Protein AF-A0A2G9MPI7-F1 (afdb_monomer_lite)

Structure (mmCIF, N/CA/C/O backbone):
data_AF-A0A2G9MPI7-F1
#
_entry.id   AF-A0A2G9MPI7-F1
#
loop_
_atom_site.group_PDB
_atom_site.id
_atom_site.type_symbol
_atom_site.label_atom_id
_atom_site.label_alt_id
_atom_site.label_comp_id
_atom_site.label_asym_id
_atom_site.label_entity_id
_atom_site.label_seq_id
_atom_site.pdbx_PDB_ins_code
_atom_site.Cartn_x
_atom_site.Cartn_y
_atom_site.Cartn_z
_atom_site.occupancy
_atom_site.B_iso_or_equiv
_atom_site.auth_seq_id
_atom_site.auth_comp_id
_atom_site.auth_asym_id
_atom_site.auth_atom_id
_atom_site.pdbx_PDB_model_num
ATOM 1 N N . MET A 1 1 ? 5.564 16.421 -11.644 1.00 59.91 1 MET A N 1
ATOM 2 C CA . MET A 1 1 ? 4.610 16.083 -10.558 1.00 59.91 1 MET A CA 1
ATOM 3 C C . MET A 1 1 ? 5.374 15.680 -9.302 1.00 59.91 1 MET A C 1
ATOM 5 O O . MET A 1 1 ? 6.505 15.216 -9.421 1.00 59.91 1 MET A O 1
ATOM 9 N N . GLN A 1 2 ? 4.790 15.875 -8.114 1.00 83.12 2 GLN A N 1
ATOM 10 C CA . GLN A 1 2 ? 5.372 15.403 -6.848 1.00 83.12 2 GLN A CA 1
ATOM 11 C C . GLN A 1 2 ? 5.312 13.867 -6.769 1.00 83.12 2 GLN A C 1
ATOM 13 O O . GLN A 1 2 ? 4.373 13.263 -7.282 1.00 83.12 2 GLN A O 1
ATOM 18 N N . SER A 1 3 ? 6.306 13.235 -6.138 1.00 90.69 3 SER A N 1
ATOM 19 C CA . SER A 1 3 ? 6.396 11.770 -5.998 1.00 90.69 3 SER A CA 1
ATOM 20 C C . SER A 1 3 ? 5.427 11.174 -4.976 1.00 90.69 3 SER A C 1
ATOM 22 O O . SER A 1 3 ? 5.210 9.963 -4.980 1.00 90.69 3 SER A O 1
ATOM 24 N N . ILE A 1 4 ? 4.836 12.024 -4.136 1.00 96.06 4 ILE A N 1
ATOM 25 C CA . ILE A 1 4 ? 3.906 11.652 -3.074 1.00 96.06 4 ILE A CA 1
ATOM 26 C C . ILE A 1 4 ? 2.686 12.570 -3.110 1.00 96.06 4 ILE A C 1
ATOM 28 O O . ILE A 1 4 ? 2.812 13.755 -3.426 1.00 96.06 4 ILE A O 1
ATOM 32 N N . THR A 1 5 ? 1.522 12.037 -2.757 1.00 97.06 5 THR A N 1
ATOM 33 C CA . THR A 1 5 ? 0.312 12.820 -2.475 1.00 97.06 5 THR A CA 1
ATOM 34 C C . THR A 1 5 ? -0.137 12.525 -1.051 1.00 97.06 5 THR A C 1
ATOM 36 O O . THR A 1 5 ? 0.011 11.401 -0.575 1.00 97.06 5 THR A O 1
ATOM 39 N N . ILE A 1 6 ? -0.644 13.544 -0.355 1.00 98.12 6 ILE A N 1
ATOM 40 C CA . ILE A 1 6 ? -1.106 13.426 1.028 1.00 98.12 6 ILE A CA 1
ATOM 41 C C . ILE A 1 6 ? -2.473 14.086 1.140 1.00 98.12 6 ILE A C 1
ATOM 43 O O . ILE A 1 6 ? -2.638 15.235 0.732 1.00 98.12 6 ILE A O 1
ATOM 47 N N . LEU A 1 7 ? -3.438 13.363 1.698 1.00 98.38 7 LEU A N 1
ATOM 48 C CA . LEU A 1 7 ? -4.740 13.902 2.079 1.00 98.38 7 LEU A CA 1
ATOM 49 C C . LEU A 1 7 ? -4.778 14.103 3.590 1.00 98.38 7 LEU A C 1
ATOM 51 O O . LEU A 1 7 ? -4.202 13.305 4.328 1.00 98.38 7 LEU A O 1
ATOM 55 N N . ASN A 1 8 ? -5.463 15.159 4.035 1.00 97.81 8 ASN A N 1
ATOM 56 C CA . ASN A 1 8 ? -5.700 15.464 5.449 1.00 97.81 8 ASN A CA 1
ATOM 57 C C . ASN A 1 8 ? -4.426 15.390 6.311 1.00 97.81 8 ASN A C 1
ATOM 59 O O . ASN A 1 8 ? -4.439 14.823 7.402 1.00 97.81 8 ASN A O 1
ATOM 63 N N . GLU A 1 9 ? -3.311 15.944 5.820 1.00 96.69 9 GLU A N 1
ATOM 64 C CA . GLU A 1 9 ? -1.991 15.805 6.456 1.00 96.69 9 GLU A CA 1
ATOM 65 C C . GLU A 1 9 ? -2.001 16.189 7.945 1.00 96.69 9 GLU A C 1
ATOM 67 O O . GLU A 1 9 ? -1.392 15.511 8.772 1.00 96.69 9 GLU A O 1
ATOM 72 N N . ASN A 1 10 ? -2.748 17.244 8.279 1.00 94.81 10 ASN A N 1
ATOM 73 C CA . ASN A 1 10 ? -2.854 17.798 9.627 1.00 94.81 10 ASN A CA 1
ATOM 74 C C . ASN A 1 10 ? -4.018 17.216 10.445 1.00 94.81 10 ASN A C 1
ATOM 76 O O . ASN A 1 10 ? -4.376 17.786 11.470 1.00 94.81 10 ASN A O 1
ATOM 80 N N . SER A 1 11 ? -4.634 16.118 9.999 1.00 97.00 11 SER A N 1
ATOM 81 C CA . SER A 1 11 ? -5.719 15.466 10.734 1.00 97.00 11 SER A CA 1
ATOM 82 C C . SER A 1 11 ? -5.269 14.983 12.119 1.00 97.00 11 SER A C 1
ATOM 84 O O . SER A 1 11 ? -4.260 14.278 12.249 1.00 97.00 11 SER A O 1
ATOM 86 N N . ASP A 1 12 ? -6.093 15.290 13.124 1.00 95.75 12 ASP A N 1
ATOM 87 C CA . ASP A 1 12 ? -5.983 14.799 14.504 1.00 95.75 12 ASP A CA 1
ATOM 88 C C . ASP A 1 12 ? -6.566 13.385 14.701 1.00 95.75 12 ASP A C 1
ATOM 90 O O . ASP A 1 12 ? -6.646 12.897 15.822 1.00 95.75 12 ASP A O 1
ATOM 94 N N . SER A 1 13 ? -6.988 12.693 13.638 1.00 97.31 13 SER A N 1
ATOM 95 C CA . SER A 1 13 ? -7.358 11.276 13.730 1.00 97.31 13 SER A CA 1
ATOM 96 C C . SER A 1 13 ? -6.140 10.434 14.129 1.00 97.31 13 SER A C 1
ATOM 98 O O . SER A 1 13 ? -5.048 10.629 13.591 1.00 97.31 13 SER A O 1
ATOM 100 N N . ASN A 1 14 ? -6.307 9.445 15.007 1.00 97.12 14 ASN A N 1
ATOM 101 C CA . ASN A 1 14 ? -5.250 8.474 15.323 1.00 97.12 14 ASN A CA 1
ATOM 102 C C . ASN A 1 14 ? -5.051 7.418 14.213 1.00 97.12 14 ASN A C 1
ATOM 104 O O . ASN A 1 14 ? -4.193 6.544 14.345 1.00 97.12 14 ASN A O 1
ATOM 108 N N . ILE A 1 15 ? -5.815 7.509 13.120 1.00 98.19 15 ILE A N 1
ATOM 109 C CA . ILE A 1 15 ? -5.726 6.636 11.949 1.00 98.19 15 ILE A CA 1
ATOM 110 C C . ILE A 1 15 ? -4.793 7.247 10.890 1.00 98.19 15 ILE A C 1
ATOM 112 O O . ILE A 1 15 ? -4.772 8.463 10.655 1.00 98.19 15 ILE A O 1
ATOM 116 N N . LEU A 1 16 ? -4.023 6.383 10.231 1.00 98.31 16 LEU A N 1
ATOM 117 C CA . LEU A 1 16 ? -3.213 6.686 9.056 1.00 98.31 16 LEU A CA 1
ATOM 118 C C . LEU A 1 16 ? -3.483 5.644 7.967 1.00 98.31 16 LEU A C 1
ATOM 120 O O . LEU A 1 16 ? -3.326 4.449 8.202 1.00 98.31 16 LEU A O 1
ATOM 124 N N . PHE A 1 17 ? -3.815 6.102 6.765 1.00 98.50 17 PHE A N 1
ATOM 125 C CA . PHE A 1 17 ? -3.878 5.246 5.585 1.00 98.50 17 PHE A CA 1
ATOM 126 C C . PHE A 1 17 ? -2.629 5.407 4.716 1.00 98.50 17 PHE A C 1
ATOM 128 O O . PHE A 1 17 ? -2.106 6.510 4.544 1.00 98.50 17 PHE A O 1
ATOM 135 N N . ILE A 1 18 ? -2.142 4.310 4.147 1.00 97.75 18 ILE A N 1
ATOM 136 C CA . ILE A 1 18 ? -0.959 4.290 3.280 1.00 97.75 18 ILE A CA 1
ATOM 137 C C . ILE A 1 18 ? -1.279 3.450 2.048 1.00 97.75 18 ILE A C 1
ATOM 139 O O . ILE A 1 18 ? -1.878 2.393 2.180 1.00 97.75 18 ILE A O 1
ATOM 143 N N . ALA A 1 19 ? -0.894 3.909 0.861 1.00 97.19 19 ALA A N 1
ATOM 144 C CA . ALA A 1 19 ? -0.944 3.104 -0.354 1.00 97.19 19 ALA A CA 1
ATOM 145 C C . ALA A 1 19 ? 0.269 3.415 -1.243 1.00 97.19 19 ALA A C 1
ATOM 147 O O . ALA A 1 19 ? 0.340 4.449 -1.915 1.00 97.19 19 ALA A O 1
ATOM 148 N N . GLU A 1 20 ? 1.259 2.526 -1.228 1.00 96.81 20 GLU A N 1
ATOM 149 C CA . GLU A 1 20 ? 2.516 2.653 -1.969 1.00 96.81 20 GLU A CA 1
ATOM 150 C C . GLU A 1 20 ? 2.323 2.604 -3.486 1.00 96.81 20 GLU A C 1
ATOM 152 O O . GLU A 1 20 ? 3.078 3.229 -4.231 1.00 96.81 20 GLU A O 1
ATOM 157 N N . HIS A 1 21 ? 1.334 1.843 -3.951 1.00 96.69 21 HIS A N 1
ATOM 158 C CA . HIS A 1 21 ? 1.243 1.395 -5.343 1.00 96.69 21 HIS A CA 1
ATOM 159 C C . HIS A 1 21 ? 0.079 2.030 -6.105 1.00 96.69 21 HIS A C 1
ATOM 161 O O . HIS A 1 21 ? -0.444 1.443 -7.042 1.00 96.69 21 HIS A O 1
ATOM 167 N N . THR A 1 22 ? -0.338 3.245 -5.741 1.00 96.31 22 THR A N 1
ATOM 168 C CA . THR A 1 22 ? -1.484 3.906 -6.402 1.00 96.31 22 THR A CA 1
ATOM 169 C C . THR A 1 22 ? -1.168 4.517 -7.765 1.00 96.31 22 THR A C 1
ATOM 171 O O . THR A 1 22 ? -2.078 4.780 -8.552 1.00 96.31 22 THR A O 1
ATOM 174 N N . GLY A 1 23 ? 0.106 4.805 -8.031 1.00 94.56 23 GLY A N 1
ATOM 175 C CA . GLY A 1 23 ? 0.553 5.451 -9.256 1.00 94.56 23 GLY A CA 1
ATOM 176 C C . GLY A 1 23 ? 0.816 4.448 -10.368 1.00 94.56 23 GLY A C 1
ATOM 177 O O . GLY A 1 23 ? 1.527 3.476 -10.153 1.00 94.56 23 GLY A O 1
ATOM 178 N N . LYS A 1 24 ? 0.303 4.719 -11.569 1.00 93.94 24 LYS A N 1
ATOM 179 C CA . LYS A 1 24 ? 0.616 3.951 -12.787 1.00 93.94 24 LYS A CA 1
ATOM 180 C C . LYS A 1 24 ? 1.634 4.641 -13.698 1.00 93.94 24 LYS A C 1
ATOM 182 O O . LYS A 1 24 ? 2.186 4.016 -14.597 1.00 93.94 24 LYS A O 1
ATOM 187 N N . ASP A 1 25 ? 1.859 5.931 -13.466 1.00 93.56 25 ASP A N 1
ATOM 188 C CA . ASP A 1 25 ? 2.693 6.775 -14.313 1.00 93.56 25 ASP A CA 1
ATOM 189 C C . ASP A 1 25 ? 4.173 6.677 -13.925 1.00 93.56 25 ASP A C 1
ATOM 191 O O . ASP A 1 25 ? 4.542 6.198 -12.846 1.00 93.56 25 ASP A O 1
ATOM 195 N N . PHE A 1 26 ? 5.029 7.198 -14.800 1.00 95.31 26 PHE A N 1
ATOM 196 C CA . PHE A 1 26 ? 6.463 7.332 -14.572 1.00 95.31 26 PHE A CA 1
ATOM 197 C C . PHE A 1 26 ? 6.867 8.815 -14.570 1.00 95.31 26 PHE A C 1
ATOM 199 O O . PHE A 1 26 ? 6.245 9.626 -15.260 1.00 95.31 26 PHE A O 1
ATOM 206 N N . PRO A 1 27 ? 7.908 9.202 -13.814 1.00 95.25 27 PRO A N 1
ATOM 207 C CA . PRO A 1 27 ? 8.414 10.564 -13.828 1.00 95.25 27 PRO A CA 1
ATOM 208 C C . PRO A 1 27 ? 8.961 10.947 -15.205 1.00 95.25 27 PRO A C 1
ATOM 210 O O . PRO A 1 27 ? 9.445 10.105 -15.966 1.00 95.25 27 PRO A O 1
ATOM 213 N N . GLU A 1 28 ? 8.965 12.249 -15.481 1.00 92.94 28 GLU A N 1
ATOM 214 C CA . GLU A 1 28 ? 9.610 12.805 -16.668 1.00 92.94 28 GLU A CA 1
ATOM 215 C C . GLU A 1 28 ? 11.058 12.299 -16.805 1.00 92.94 28 GLU A C 1
ATOM 217 O O . GLU A 1 28 ? 11.800 12.191 -15.823 1.00 92.94 28 GLU A O 1
ATOM 222 N N . GLY A 1 29 ? 11.442 11.944 -18.032 1.00 92.88 29 GLY A N 1
ATOM 223 C CA . GLY A 1 29 ? 12.753 11.376 -18.353 1.00 92.88 29 GLY A CA 1
ATOM 224 C C . GLY A 1 29 ? 12.856 9.849 -18.256 1.00 92.88 29 GLY A C 1
ATOM 225 O O . GLY A 1 29 ? 13.832 9.301 -18.758 1.00 92.88 29 GLY A O 1
ATOM 226 N N . TYR A 1 30 ? 11.871 9.146 -17.681 1.00 95.25 30 TYR A N 1
ATOM 227 C CA . TYR A 1 30 ? 11.859 7.671 -17.636 1.00 95.25 30 TYR A CA 1
ATOM 228 C C . TYR A 1 30 ? 11.046 7.012 -18.758 1.00 95.25 30 TYR A C 1
ATOM 230 O O . TYR A 1 30 ? 11.193 5.809 -18.994 1.00 95.25 30 TYR A O 1
ATOM 238 N N . GLY A 1 31 ? 10.193 7.776 -19.450 1.00 94.62 31 GLY A N 1
ATOM 239 C CA . GLY A 1 31 ? 9.269 7.236 -20.448 1.00 94.62 31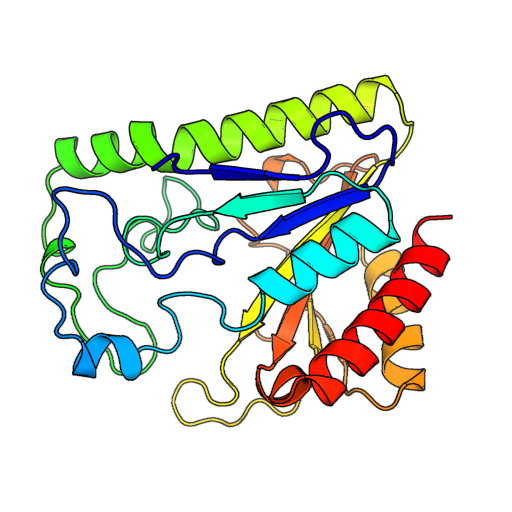 GLY A CA 1
ATOM 240 C C . GLY A 1 31 ? 8.411 6.122 -19.845 1.00 94.62 31 GLY A C 1
ATOM 241 O O . GLY A 1 31 ? 7.879 6.272 -18.754 1.00 94.62 31 GLY A O 1
ATOM 242 N N . THR A 1 32 ? 8.324 4.983 -20.523 1.00 94.62 32 THR A N 1
ATOM 243 C CA . THR A 1 32 ? 7.609 3.779 -20.060 1.00 94.62 32 THR A CA 1
ATOM 244 C C . THR A 1 32 ? 8.554 2.698 -19.525 1.00 94.62 32 THR A C 1
ATOM 246 O O . THR A 1 32 ? 8.242 1.510 -19.568 1.00 94.62 32 THR A O 1
ATOM 249 N N . LEU A 1 33 ? 9.769 3.078 -19.104 1.00 95.88 33 LEU A N 1
ATOM 250 C CA . LEU A 1 33 ? 10.858 2.147 -18.774 1.00 95.88 33 LEU A CA 1
ATOM 251 C C . LEU A 1 33 ? 11.225 1.176 -19.917 1.00 95.88 33 LEU A C 1
ATOM 253 O O . LEU A 1 33 ? 11.829 0.129 -19.681 1.00 95.88 33 LEU A O 1
ATOM 257 N N . GLY A 1 34 ? 10.889 1.535 -21.159 1.00 94.69 34 GLY A N 1
ATOM 258 C CA . GLY A 1 34 ? 11.093 0.703 -22.347 1.00 94.69 34 GLY A CA 1
ATOM 259 C C . GLY A 1 34 ? 10.008 -0.353 -22.577 1.00 94.69 34 GLY A C 1
ATOM 260 O O . GLY A 1 34 ? 10.193 -1.218 -23.426 1.00 94.69 34 GLY A O 1
ATOM 261 N N . LEU A 1 35 ? 8.896 -0.299 -21.841 1.00 94.56 35 LEU A N 1
ATOM 262 C CA . LEU A 1 35 ? 7.731 -1.159 -22.050 1.00 94.56 35 LEU A CA 1
ATOM 263 C C . LEU A 1 35 ? 6.765 -0.501 -23.041 1.00 94.56 35 LEU A C 1
ATOM 265 O O . LEU A 1 35 ? 6.596 0.720 -23.031 1.00 94.56 35 LEU A O 1
ATOM 269 N N . THR A 1 36 ? 6.120 -1.286 -23.899 1.00 93.94 36 THR A N 1
ATOM 270 C CA . THR A 1 36 ? 5.046 -0.755 -24.751 1.00 93.94 36 THR A CA 1
ATOM 271 C C . THR A 1 36 ? 3.752 -0.613 -23.941 1.00 93.94 36 THR A C 1
ATOM 273 O O . THR A 1 36 ? 3.617 -1.268 -22.901 1.00 93.94 36 THR A O 1
ATOM 276 N N . PRO A 1 37 ? 2.794 0.225 -24.375 1.00 90.56 37 PRO A N 1
ATOM 277 C CA . PRO A 1 37 ? 1.486 0.316 -23.726 1.00 90.56 37 PRO A CA 1
ATOM 278 C C . PRO A 1 37 ? 0.783 -1.042 -23.612 1.00 90.56 37 PRO A C 1
ATOM 280 O O . PRO A 1 37 ? 0.281 -1.377 -22.546 1.00 90.56 37 PRO A O 1
ATOM 283 N N . GLU A 1 38 ? 0.847 -1.862 -24.663 1.00 90.50 38 GLU A N 1
ATOM 284 C CA . GLU A 1 38 ? 0.235 -3.195 -24.695 1.00 90.50 38 GLU A CA 1
ATOM 285 C C . GLU A 1 38 ? 0.861 -4.116 -23.646 1.00 90.50 38 GLU A C 1
ATOM 287 O O . GLU A 1 38 ? 0.161 -4.872 -22.984 1.00 90.50 38 GLU A O 1
ATOM 292 N N . ILE A 1 39 ? 2.182 -4.031 -23.452 1.00 90.19 39 ILE A N 1
ATOM 293 C CA . ILE A 1 39 ? 2.858 -4.792 -22.401 1.00 90.19 39 ILE A CA 1
ATOM 294 C C . ILE A 1 39 ? 2.416 -4.297 -21.023 1.00 90.19 39 ILE A C 1
ATOM 296 O O . ILE A 1 39 ? 2.066 -5.120 -20.184 1.00 90.19 39 ILE A O 1
ATOM 300 N N . LEU A 1 40 ? 2.394 -2.983 -20.779 1.00 90.31 40 LEU A N 1
ATOM 301 C CA . LEU A 1 40 ? 1.975 -2.427 -19.485 1.00 90.31 40 LEU A CA 1
ATOM 302 C C . LEU A 1 40 ? 0.563 -2.874 -19.086 1.00 90.31 40 LEU A C 1
ATOM 304 O O . LEU A 1 40 ? 0.341 -3.168 -17.918 1.00 90.31 40 LEU A O 1
ATOM 308 N N . GLU A 1 41 ? -0.358 -2.987 -20.043 1.00 85.19 41 GLU A N 1
ATOM 309 C CA . GLU A 1 41 ? -1.721 -3.479 -19.799 1.00 85.19 41 GLU A CA 1
ATOM 310 C C . GLU A 1 41 ? -1.780 -4.963 -19.400 1.00 85.19 41 GLU A C 1
ATOM 312 O O . GLU A 1 41 ? -2.730 -5.385 -18.743 1.00 85.19 41 GLU A O 1
ATOM 317 N N . THR A 1 42 ? -0.768 -5.762 -19.755 1.00 83.50 42 THR A N 1
ATOM 318 C CA . THR A 1 42 ? -0.687 -7.186 -19.374 1.00 83.50 42 THR A CA 1
ATOM 319 C C . THR A 1 42 ? -0.018 -7.428 -18.024 1.00 83.50 42 THR A C 1
ATOM 321 O O . THR A 1 42 ? -0.166 -8.509 -17.449 1.00 83.50 42 THR A O 1
ATOM 324 N N . ILE A 1 43 ? 0.724 -6.444 -17.513 1.00 85.44 43 ILE A N 1
ATOM 325 C CA . ILE A 1 43 ? 1.450 -6.556 -16.251 1.00 85.44 43 ILE A CA 1
ATOM 326 C C . ILE A 1 43 ? 0.466 -6.295 -15.110 1.00 85.44 43 ILE A C 1
ATOM 328 O O . ILE A 1 43 ? -0.073 -5.205 -14.976 1.00 85.44 43 ILE A O 1
ATOM 332 N N . SER A 1 44 ? 0.224 -7.287 -14.260 1.00 80.25 44 SER A N 1
ATOM 333 C CA . SER A 1 44 ? -0.668 -7.161 -13.099 1.00 80.25 44 SER A CA 1
ATOM 334 C C . SER A 1 44 ? -0.031 -6.398 -11.930 1.00 80.25 44 SER A C 1
ATOM 336 O O . SER A 1 44 ? -0.746 -5.874 -11.080 1.00 80.25 44 SER A O 1
ATOM 338 N N . ASP A 1 45 ? 1.301 -6.323 -11.881 1.00 81.81 45 ASP A N 1
ATOM 339 C CA . ASP A 1 45 ? 2.086 -5.844 -10.739 1.00 81.81 45 ASP A CA 1
ATOM 340 C C . ASP A 1 45 ? 2.756 -4.471 -10.967 1.00 81.81 45 ASP A C 1
ATOM 342 O O . ASP A 1 45 ? 3.723 -4.130 -10.282 1.00 81.81 45 ASP A O 1
ATOM 346 N N . TYR A 1 46 ? 2.262 -3.653 -11.907 1.00 89.19 46 TYR A N 1
ATOM 347 C CA . TYR A 1 46 ? 2.816 -2.310 -12.144 1.00 89.19 46 TYR A CA 1
ATOM 348 C C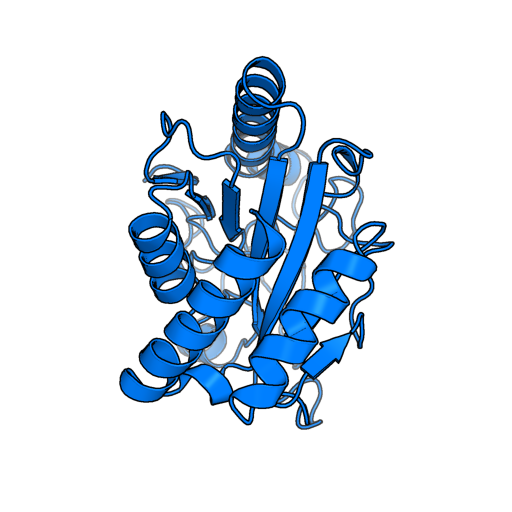 . TYR A 1 46 ? 2.171 -1.207 -11.290 1.00 89.19 46 TYR A C 1
ATOM 350 O O . TYR A 1 46 ? 2.831 -0.197 -11.020 1.00 89.19 46 TYR A O 1
ATOM 358 N N . TYR A 1 47 ? 0.930 -1.402 -10.835 1.00 94.88 47 TYR A N 1
ATOM 359 C CA . TYR A 1 47 ? 0.229 -0.593 -9.830 1.00 94.88 47 TYR A CA 1
ATOM 360 C C . TYR A 1 47 ? -0.982 -1.364 -9.274 1.00 94.88 47 TYR A C 1
ATOM 362 O O . TYR A 1 47 ? -1.455 -2.321 -9.887 1.00 94.88 47 TYR A O 1
ATOM 370 N N . ASP A 1 48 ? -1.514 -0.911 -8.144 1.00 96.00 48 ASP A N 1
ATOM 371 C CA . ASP A 1 48 ? -2.660 -1.519 -7.474 1.00 96.00 48 ASP A CA 1
ATOM 372 C C . ASP A 1 48 ? -3.961 -0.876 -7.981 1.00 96.00 48 ASP A C 1
ATOM 374 O O . ASP A 1 48 ? -4.399 0.190 -7.522 1.00 96.00 48 ASP A O 1
ATOM 378 N N . ASN A 1 49 ? -4.577 -1.508 -8.984 1.00 94.06 49 ASN A N 1
ATOM 379 C CA . ASN A 1 49 ? -5.813 -1.012 -9.579 1.00 94.06 49 ASN A CA 1
ATOM 380 C C . ASN A 1 49 ? -6.971 -0.994 -8.569 1.00 94.06 49 ASN A C 1
ATOM 382 O O . ASN A 1 49 ? -7.297 -2.004 -7.957 1.00 94.06 49 ASN A O 1
ATOM 386 N N . GLY A 1 50 ? -7.621 0.162 -8.420 1.00 94.56 50 GLY A N 1
ATOM 387 C CA . GLY A 1 50 ? -8.693 0.365 -7.441 1.00 94.56 50 GLY A CA 1
ATOM 388 C C . GLY A 1 50 ? -8.218 0.763 -6.036 1.00 94.56 50 GLY A C 1
ATOM 389 O O . GLY A 1 50 ? -9.033 1.236 -5.245 1.00 94.56 50 GLY A O 1
ATOM 390 N N . ALA A 1 51 ? -6.912 0.709 -5.734 1.00 96.69 51 ALA A N 1
ATOM 391 C CA . ALA A 1 51 ? -6.401 1.152 -4.433 1.00 96.69 51 ALA A CA 1
ATOM 392 C C . ALA A 1 51 ? -6.664 2.644 -4.190 1.00 96.69 51 ALA A C 1
ATOM 394 O O . ALA A 1 51 ? -7.138 3.008 -3.120 1.00 96.69 51 ALA A O 1
ATOM 395 N N . LYS A 1 52 ? -6.415 3.502 -5.195 1.00 96.62 52 LYS A N 1
ATOM 396 C CA . LYS A 1 52 ? -6.588 4.965 -5.098 1.00 96.62 52 LYS A CA 1
ATOM 397 C C . LYS A 1 52 ? -8.004 5.395 -4.671 1.00 96.62 52 LYS A C 1
ATOM 399 O O . LYS A 1 52 ? -8.095 6.124 -3.687 1.00 96.62 52 LYS A O 1
ATOM 404 N N . PRO A 1 53 ? -9.099 4.989 -5.348 1.00 96.94 53 PRO A N 1
ATOM 405 C CA . PRO A 1 53 ? -10.443 5.344 -4.893 1.00 96.94 53 PRO A CA 1
ATOM 406 C C . PRO A 1 53 ? -10.751 4.794 -3.494 1.00 96.94 53 PRO A C 1
ATOM 408 O O . PRO A 1 53 ? -11.293 5.529 -2.675 1.00 96.94 53 PRO A O 1
ATOM 411 N N . MET A 1 54 ? -10.331 3.563 -3.176 1.00 97.50 54 MET A N 1
ATOM 412 C CA . MET A 1 54 ? -10.540 2.967 -1.852 1.00 97.50 54 MET A CA 1
ATOM 413 C C . MET A 1 54 ? -9.874 3.780 -0.729 1.00 97.50 54 MET A C 1
ATOM 415 O O . MET A 1 54 ? -10.550 4.175 0.220 1.00 97.50 54 MET A O 1
ATOM 419 N N . ILE A 1 55 ? -8.575 4.085 -0.837 1.00 97.75 55 ILE A N 1
ATOM 420 C CA . ILE A 1 55 ? -7.871 4.876 0.185 1.00 97.75 55 ILE A CA 1
ATOM 421 C C . ILE A 1 55 ? -8.417 6.309 0.285 1.00 97.75 55 ILE A C 1
ATOM 423 O O . ILE A 1 55 ? -8.501 6.841 1.389 1.00 97.75 55 ILE A O 1
ATOM 427 N N . THR A 1 56 ? -8.817 6.935 -0.830 1.00 97.94 56 THR A N 1
ATOM 428 C CA . THR A 1 56 ? -9.417 8.278 -0.811 1.00 97.94 56 THR A CA 1
ATOM 429 C C . THR A 1 56 ? -10.729 8.276 -0.032 1.00 97.94 56 THR A C 1
ATOM 431 O O . THR A 1 56 ? -10.877 9.076 0.890 1.00 97.94 56 THR A O 1
ATOM 434 N N . THR A 1 57 ? -11.642 7.345 -0.325 1.00 97.19 57 THR A N 1
ATOM 435 C CA . THR A 1 57 ? -12.920 7.259 0.393 1.00 97.19 57 THR A CA 1
ATOM 436 C C . THR A 1 57 ? -12.714 6.933 1.872 1.00 97.19 57 THR A C 1
ATOM 438 O O . THR A 1 57 ? -13.349 7.547 2.724 1.00 97.19 57 THR A O 1
ATOM 441 N N . LEU A 1 58 ? -11.790 6.031 2.214 1.00 98.31 58 LEU A N 1
ATOM 442 C CA . LEU A 1 58 ? -11.454 5.750 3.615 1.00 98.31 58 LEU A CA 1
ATOM 443 C C . LEU A 1 58 ? -10.913 6.999 4.334 1.00 98.31 58 LEU A C 1
ATOM 445 O O . LEU A 1 58 ? -11.365 7.327 5.430 1.00 98.31 58 LEU A O 1
ATOM 449 N N . ALA A 1 59 ? -9.996 7.741 3.711 1.00 98.19 59 ALA A N 1
ATOM 450 C CA . ALA A 1 59 ? -9.450 8.971 4.282 1.00 98.19 59 ALA A CA 1
ATOM 451 C C . ALA A 1 59 ? -10.539 10.015 4.577 1.00 98.19 59 ALA A C 1
ATOM 453 O O . ALA A 1 59 ? -10.495 10.671 5.618 1.00 98.19 59 ALA A O 1
ATOM 454 N N . GLU A 1 60 ? -11.523 10.147 3.686 1.00 97.56 60 GLU A N 1
ATOM 455 C CA . GLU A 1 60 ? -12.675 11.036 3.856 1.00 97.56 60 GLU A CA 1
ATOM 456 C C . GLU A 1 60 ? -13.588 10.579 5.002 1.00 97.56 60 GLU A C 1
ATOM 458 O O . GLU A 1 60 ? -13.898 11.375 5.886 1.00 97.56 60 GLU A O 1
ATOM 463 N N . GLN A 1 61 ? -13.970 9.297 5.037 1.00 97.75 61 GLN A N 1
ATOM 464 C CA . GLN A 1 61 ? -14.889 8.750 6.048 1.00 97.75 61 GLN A CA 1
ATOM 465 C C . GLN A 1 61 ? -14.345 8.859 7.477 1.00 97.75 61 GLN A C 1
ATOM 467 O O . GLN A 1 61 ? -15.105 9.082 8.417 1.00 97.75 61 GLN A O 1
ATOM 472 N N . PHE A 1 62 ? -13.029 8.728 7.642 1.00 97.94 62 PHE A N 1
ATOM 473 C CA . PHE A 1 62 ? -12.372 8.813 8.947 1.00 97.94 62 PHE A CA 1
ATOM 474 C C . PHE A 1 62 ? -11.781 10.191 9.250 1.00 97.94 62 PHE A C 1
ATOM 476 O O . PHE A 1 62 ? -11.159 10.356 10.304 1.00 97.94 62 PHE A O 1
ATOM 483 N N . ASN A 1 63 ? -11.918 11.159 8.330 1.00 97.62 63 ASN A N 1
ATOM 484 C CA . ASN A 1 63 ? -11.171 12.417 8.350 1.00 97.62 63 ASN A CA 1
ATOM 485 C C . ASN A 1 63 ? -9.695 12.165 8.709 1.00 97.62 63 ASN A C 1
ATOM 487 O O . ASN A 1 63 ? -9.147 12.799 9.606 1.00 97.62 63 ASN A O 1
ATOM 491 N N . ALA A 1 64 ? -9.074 11.157 8.096 1.00 98.38 64 ALA A N 1
ATOM 492 C CA . ALA A 1 64 ? -7.762 10.639 8.468 1.00 98.38 64 ALA A CA 1
ATOM 493 C C . ALA A 1 64 ? -6.706 11.015 7.431 1.00 98.38 64 ALA A C 1
ATOM 495 O O . ALA A 1 64 ? -7.012 11.211 6.253 1.00 98.38 64 ALA A O 1
ATOM 496 N N . CYS A 1 65 ? -5.453 11.097 7.880 1.00 98.62 65 CYS A N 1
ATOM 497 C CA . CYS A 1 65 ? -4.323 11.329 6.987 1.00 98.62 65 CYS A CA 1
ATOM 498 C C . CYS A 1 65 ? -4.133 10.114 6.069 1.00 98.62 65 CYS A C 1
ATOM 500 O O . CYS A 1 65 ? -4.184 8.976 6.542 1.00 98.62 65 CYS A O 1
ATOM 502 N N . ALA A 1 66 ? -3.897 10.352 4.779 1.00 98.56 66 ALA A N 1
ATOM 503 C CA . ALA A 1 66 ? -3.635 9.299 3.804 1.00 98.56 66 ALA A CA 1
ATOM 504 C C . ALA A 1 66 ? -2.444 9.640 2.907 1.00 98.56 66 ALA A C 1
ATOM 506 O O . ALA A 1 66 ? -2.369 10.754 2.392 1.00 98.56 66 ALA A O 1
ATOM 507 N N . VAL A 1 67 ? -1.530 8.687 2.707 1.00 98.25 67 VAL A N 1
ATOM 508 C CA . VAL A 1 67 ? -0.279 8.872 1.952 1.00 98.25 67 VAL A CA 1
ATOM 509 C C . VAL A 1 67 ? -0.236 7.955 0.731 1.00 98.25 67 VAL A C 1
ATOM 511 O O . VAL A 1 67 ? -0.361 6.739 0.849 1.00 98.25 67 VAL A O 1
ATOM 514 N N . PHE A 1 68 ? 0.012 8.544 -0.437 1.00 97.75 68 PHE A N 1
ATOM 515 C CA . PHE A 1 68 ? -0.047 7.897 -1.746 1.00 97.75 68 PHE A CA 1
ATOM 516 C C . PHE A 1 68 ? 1.330 7.902 -2.412 1.00 97.75 68 PHE A C 1
ATOM 518 O O . PHE A 1 68 ? 2.008 8.935 -2.432 1.00 97.75 68 PHE A O 1
ATOM 525 N N . GLY A 1 69 ? 1.728 6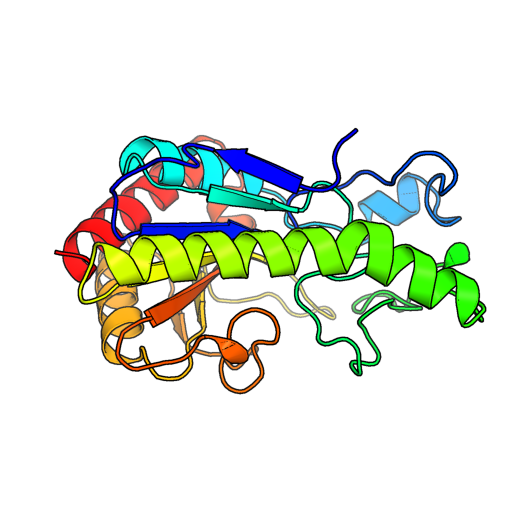.773 -2.997 1.00 96.81 69 GLY A N 1
ATOM 526 C CA . GLY A 1 69 ? 2.815 6.721 -3.975 1.00 96.81 69 GLY A CA 1
ATOM 527 C C . GLY A 1 69 ? 2.302 7.091 -5.368 1.00 96.81 69 GLY A C 1
ATOM 528 O O . GLY A 1 69 ? 1.383 6.449 -5.877 1.00 96.81 69 GLY A O 1
ATOM 529 N N . ASN A 1 70 ? 2.885 8.118 -5.995 1.00 95.56 70 ASN A N 1
ATOM 530 C CA . ASN A 1 70 ? 2.367 8.665 -7.260 1.00 95.56 70 ASN A CA 1
ATOM 531 C C . ASN A 1 70 ? 2.943 8.022 -8.525 1.00 95.56 70 ASN A C 1
ATOM 533 O O . ASN A 1 70 ? 2.428 8.274 -9.612 1.00 95.56 70 ASN A O 1
ATOM 537 N N . TYR A 1 71 ? 3.987 7.204 -8.404 1.00 97.12 71 TYR A N 1
ATOM 538 C CA . TYR A 1 71 ? 4.623 6.543 -9.542 1.00 97.12 71 TYR A CA 1
ATOM 539 C C . TYR A 1 71 ? 4.538 5.026 -9.424 1.00 97.12 71 TYR A C 1
ATOM 541 O O . TYR A 1 71 ? 4.474 4.489 -8.318 1.00 97.12 71 TYR A O 1
ATOM 549 N N . SER A 1 72 ? 4.572 4.357 -10.576 1.00 96.69 72 SER A N 1
ATOM 550 C CA . SER A 1 72 ? 4.549 2.899 -10.666 1.00 96.69 72 SER A CA 1
ATOM 551 C C . SER A 1 72 ? 5.666 2.261 -9.850 1.00 96.69 72 SER A C 1
ATOM 553 O O . SER A 1 72 ? 6.823 2.694 -9.880 1.00 96.69 72 SER A O 1
ATOM 555 N N . ARG A 1 73 ? 5.333 1.147 -9.192 1.00 96.12 73 ARG A N 1
ATOM 556 C CA . ARG A 1 73 ? 6.296 0.325 -8.451 1.00 96.12 73 ARG A CA 1
ATOM 557 C C . ARG A 1 73 ? 7.383 -0.292 -9.333 1.00 96.12 73 ARG A C 1
ATOM 559 O O . ARG A 1 73 ? 8.409 -0.721 -8.811 1.00 96.12 73 ARG A O 1
ATOM 566 N N . LEU A 1 74 ? 7.209 -0.290 -10.660 1.00 95.94 74 LEU A N 1
ATOM 567 C CA . LEU A 1 74 ? 8.261 -0.686 -11.601 1.00 95.94 74 LEU A CA 1
ATOM 568 C C . LEU A 1 74 ? 9.424 0.317 -11.632 1.00 95.94 74 LEU A C 1
ATOM 570 O O . LEU A 1 74 ? 10.550 -0.070 -11.939 1.00 95.94 74 LEU A O 1
ATOM 574 N N . LEU A 1 75 ? 9.192 1.594 -11.300 1.00 96.88 75 LEU A N 1
ATOM 575 C CA . LEU A 1 75 ? 10.265 2.584 -11.178 1.00 96.88 75 LEU A CA 1
ATOM 576 C C . LEU A 1 75 ? 11.160 2.260 -9.978 1.00 96.88 75 LEU A C 1
ATOM 578 O O . LEU A 1 75 ? 12.381 2.160 -10.104 1.00 96.88 75 LEU A O 1
ATOM 582 N N . ILE A 1 76 ? 10.536 2.159 -8.810 1.00 96.75 76 ILE A N 1
ATOM 583 C CA . ILE A 1 76 ? 11.130 1.780 -7.534 1.00 96.75 76 ILE A CA 1
ATOM 584 C C . ILE A 1 76 ? 9.980 1.420 -6.594 1.00 96.75 76 ILE A C 1
ATOM 586 O O . ILE A 1 76 ? 9.040 2.197 -6.429 1.00 96.75 76 ILE A O 1
ATOM 590 N N . ASP A 1 77 ? 10.034 0.236 -6.001 1.00 96.12 77 ASP A N 1
ATOM 591 C CA . ASP A 1 77 ? 8.961 -0.261 -5.151 1.00 96.12 77 ASP A CA 1
ATOM 592 C C . ASP A 1 77 ? 9.087 0.350 -3.747 1.00 96.12 77 ASP A C 1
ATOM 594 O O . ASP A 1 77 ? 10.033 0.069 -3.006 1.00 96.12 77 ASP A O 1
ATOM 598 N N . LEU A 1 78 ? 8.134 1.216 -3.390 1.00 95.62 78 LEU A N 1
ATOM 599 C CA . LEU A 1 78 ? 8.077 1.875 -2.081 1.00 95.62 78 LEU A CA 1
ATOM 600 C C . LEU A 1 78 ? 7.751 0.888 -0.949 1.00 95.62 78 LEU A C 1
ATOM 602 O O . LEU A 1 78 ? 8.092 1.153 0.197 1.00 95.62 78 LEU A O 1
ATOM 606 N N . ASN A 1 79 ? 7.181 -0.278 -1.271 1.00 94.12 79 ASN A N 1
ATOM 607 C CA . ASN A 1 79 ? 6.953 -1.376 -0.336 1.00 94.12 79 ASN A CA 1
ATOM 608 C C . ASN A 1 79 ? 8.071 -2.421 -0.444 1.00 94.12 79 ASN A C 1
ATOM 610 O O . ASN A 1 79 ? 7.821 -3.630 -0.498 1.00 94.12 79 ASN A O 1
ATOM 614 N N . ARG A 1 80 ? 9.329 -1.961 -0.509 1.00 92.69 80 ARG A N 1
ATOM 615 C CA . ARG A 1 80 ? 10.549 -2.781 -0.432 1.00 92.69 80 ARG A CA 1
ATOM 616 C C . ARG A 1 80 ? 11.647 -2.062 0.351 1.00 92.69 80 ARG A C 1
ATOM 618 O O . ARG A 1 80 ? 11.792 -0.840 0.307 1.00 92.69 80 ARG A O 1
ATOM 625 N N . ARG A 1 81 ? 12.460 -2.845 1.066 1.00 91.12 81 ARG A N 1
ATOM 626 C CA . ARG A 1 81 ? 13.668 -2.351 1.744 1.00 91.12 81 ARG A CA 1
ATOM 627 C C . ARG A 1 81 ? 14.755 -2.001 0.725 1.00 91.12 81 ARG A C 1
ATOM 629 O O . ARG A 1 81 ? 14.799 -2.570 -0.362 1.00 91.12 81 ARG A O 1
ATOM 636 N N . LEU A 1 82 ? 15.683 -1.120 1.107 1.00 92.75 82 LEU A N 1
ATOM 637 C CA . LEU A 1 82 ? 16.780 -0.661 0.237 1.00 92.75 82 LEU A CA 1
ATOM 638 C C . LEU A 1 82 ? 17.737 -1.781 -0.223 1.00 92.75 82 LEU A C 1
ATOM 640 O O . LEU A 1 82 ? 18.373 -1.674 -1.277 1.00 92.75 82 LEU A O 1
ATOM 644 N N . ASP A 1 83 ? 17.846 -2.838 0.579 1.00 90.50 83 ASP A N 1
ATOM 645 C CA . ASP A 1 83 ? 18.647 -4.039 0.332 1.00 90.50 83 ASP A CA 1
ATOM 646 C C . ASP A 1 83 ? 17.881 -5.128 -0.441 1.00 90.50 83 ASP A C 1
ATOM 648 O O . ASP A 1 83 ? 18.480 -6.109 -0.877 1.00 90.50 83 ASP A O 1
ATOM 652 N N . HIS A 1 84 ? 16.575 -4.957 -0.665 1.00 91.31 84 HIS A N 1
ATOM 653 C CA . HIS A 1 84 ? 15.747 -5.970 -1.304 1.00 91.31 84 HIS A CA 1
ATOM 654 C C . HIS A 1 84 ? 16.003 -6.045 -2.817 1.00 91.31 84 HIS A C 1
ATOM 656 O O . HIS A 1 84 ? 16.018 -5.029 -3.515 1.00 91.31 84 HIS A O 1
ATOM 662 N N . LEU A 1 85 ? 16.118 -7.265 -3.352 1.00 89.56 85 LEU A N 1
ATOM 663 C CA . LEU A 1 85 ? 16.396 -7.502 -4.777 1.00 89.56 85 LEU A CA 1
ATOM 664 C C . LEU A 1 85 ? 15.302 -6.945 -5.703 1.00 89.56 85 LEU A C 1
ATOM 666 O O . LEU A 1 85 ? 15.596 -6.470 -6.793 1.00 89.56 85 LEU A O 1
ATOM 670 N N . GLN A 1 86 ? 14.047 -6.955 -5.248 1.00 90.75 86 GLN A N 1
ATOM 671 C CA . GLN A 1 86 ? 12.912 -6.363 -5.972 1.00 90.75 86 GLN A CA 1
ATOM 672 C C . GLN A 1 86 ? 12.702 -4.854 -5.725 1.00 90.75 86 GLN A C 1
ATOM 674 O O . GLN A 1 86 ? 11.691 -4.329 -6.180 1.00 90.75 86 GLN A O 1
ATOM 679 N N . LEU A 1 87 ? 13.599 -4.140 -5.022 1.00 94.44 87 LEU A N 1
ATOM 680 C CA . LEU A 1 87 ? 13.469 -2.678 -4.854 1.00 94.44 87 LEU A CA 1
ATOM 681 C C . LEU A 1 87 ? 13.344 -1.975 -6.212 1.00 94.44 87 LEU A C 1
ATOM 683 O O . LEU A 1 87 ? 12.524 -1.082 -6.382 1.00 94.44 87 LEU A O 1
ATOM 687 N N . ILE A 1 88 ? 14.162 -2.392 -7.177 1.00 96.06 88 ILE A N 1
ATOM 688 C CA . ILE A 1 88 ? 14.026 -2.027 -8.586 1.00 96.06 88 ILE A CA 1
ATOM 689 C C . ILE A 1 88 ? 14.017 -3.347 -9.348 1.00 96.06 88 ILE A C 1
ATOM 691 O O . ILE A 1 88 ? 15.069 -3.915 -9.642 1.00 96.06 88 ILE A O 1
ATOM 695 N N . ARG A 1 89 ? 12.819 -3.887 -9.583 1.00 93.56 89 ARG A N 1
ATOM 696 C CA . ARG A 1 89 ? 12.668 -5.193 -10.229 1.00 93.56 89 ARG A CA 1
ATOM 697 C C . ARG A 1 89 ? 13.115 -5.131 -11.690 1.00 93.56 89 ARG A C 1
ATOM 699 O O . ARG A 1 89 ? 12.799 -4.190 -12.410 1.00 93.56 89 ARG A O 1
ATOM 706 N N . THR A 1 90 ? 13.859 -6.137 -12.135 1.00 93.75 90 THR A N 1
ATOM 707 C CA . THR A 1 90 ? 14.315 -6.257 -13.532 1.00 93.75 90 THR A CA 1
ATOM 708 C C . THR A 1 90 ? 13.318 -7.020 -14.402 1.00 93.75 90 THR A C 1
ATOM 710 O O . THR A 1 90 ? 13.413 -7.000 -15.627 1.00 93.75 90 THR A O 1
ATOM 713 N N . LYS A 1 91 ? 12.354 -7.692 -13.781 1.00 89.94 91 LYS A N 1
ATOM 714 C CA . LYS A 1 91 ? 11.286 -8.445 -14.425 1.00 89.94 91 LYS A CA 1
ATOM 715 C C . LYS A 1 91 ? 10.034 -8.378 -13.560 1.00 89.94 91 LYS A C 1
ATOM 717 O O . LYS A 1 91 ? 10.165 -8.214 -12.346 1.00 89.94 91 LYS A O 1
ATOM 722 N N . GLU A 1 92 ? 8.871 -8.489 -14.177 1.00 84.25 92 GLU A N 1
ATOM 723 C CA . GLU A 1 92 ? 7.621 -8.741 -13.452 1.00 84.25 92 GLU A CA 1
ATOM 724 C C . GLU A 1 92 ? 7.475 -10.229 -13.086 1.00 84.25 92 GLU A C 1
ATOM 726 O O . GLU A 1 92 ? 8.235 -11.081 -13.571 1.00 84.25 92 GLU A O 1
ATOM 731 N N . ASP A 1 93 ? 6.574 -10.522 -12.150 1.00 76.94 93 ASP A N 1
ATOM 732 C CA . ASP A 1 93 ? 6.518 -11.814 -11.460 1.00 76.94 93 ASP A CA 1
ATOM 733 C C . ASP A 1 93 ? 5.731 -12.919 -12.208 1.00 76.94 93 ASP A C 1
ATOM 735 O O . ASP A 1 93 ? 6.084 -14.095 -12.069 1.00 76.94 93 ASP A O 1
ATOM 739 N N . ASP A 1 94 ? 4.707 -12.584 -12.998 1.00 73.69 94 ASP A N 1
ATOM 740 C CA . ASP A 1 94 ? 3.769 -13.528 -13.631 1.00 73.69 94 ASP A CA 1
ATOM 741 C C . 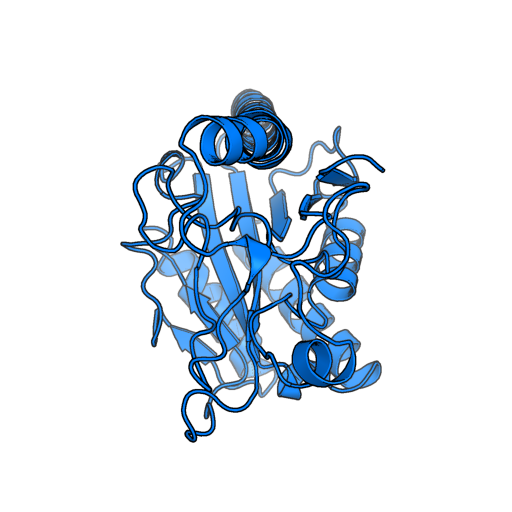ASP A 1 94 ? 4.304 -14.103 -14.956 1.00 73.69 94 ASP A C 1
ATOM 743 O O . ASP A 1 94 ? 4.444 -15.321 -15.097 1.00 73.69 94 ASP A O 1
ATOM 747 N N . TRP A 1 95 ? 4.634 -13.251 -15.926 1.00 74.31 95 TRP A N 1
ATOM 748 C CA . TRP A 1 95 ? 5.048 -13.639 -17.287 1.00 74.31 95 TRP A CA 1
ATOM 749 C C . TRP A 1 95 ? 6.565 -13.551 -17.515 1.00 74.31 95 TRP A C 1
ATOM 751 O O . TRP A 1 95 ? 7.058 -13.864 -18.601 1.00 74.31 95 TRP A O 1
ATOM 761 N N . GLN A 1 96 ? 7.321 -13.157 -16.485 1.00 81.44 96 GLN A N 1
ATOM 762 C CA . GLN A 1 96 ? 8.765 -12.922 -16.528 1.00 81.44 96 GLN A CA 1
ATOM 763 C C . GLN A 1 96 ? 9.192 -11.878 -17.580 1.00 81.44 96 GLN A C 1
ATOM 765 O O . GLN A 1 96 ? 10.323 -11.914 -18.083 1.00 81.44 96 GLN A O 1
ATOM 770 N N . ILE A 1 97 ? 8.313 -10.925 -17.901 1.00 88.44 97 ILE A N 1
ATOM 771 C CA . ILE A 1 97 ? 8.588 -9.834 -18.835 1.00 88.44 97 ILE A CA 1
ATOM 772 C C . ILE A 1 97 ? 9.692 -8.951 -18.252 1.00 88.44 97 ILE A C 1
ATOM 774 O O . ILE A 1 97 ? 9.601 -8.438 -17.136 1.00 88.44 97 ILE A O 1
ATOM 778 N N . LYS A 1 98 ? 10.771 -8.772 -19.019 1.00 93.62 98 LYS A N 1
ATOM 779 C CA . LYS A 1 98 ? 11.889 -7.906 -18.633 1.00 93.62 98 LYS A CA 1
ATOM 780 C C . LYS A 1 98 ? 11.467 -6.446 -18.696 1.00 93.62 98 LYS A C 1
ATOM 782 O O . LYS A 1 98 ? 10.807 -6.039 -19.642 1.00 93.62 98 LYS A O 1
ATOM 787 N N . ILE A 1 99 ? 11.959 -5.652 -17.752 1.00 94.94 99 ILE A N 1
ATOM 788 C CA . ILE A 1 99 ? 11.787 -4.196 -17.730 1.00 94.94 99 ILE A CA 1
ATOM 789 C C . ILE A 1 99 ? 13.082 -3.573 -18.266 1.00 94.94 99 ILE A C 1
ATOM 791 O O . ILE A 1 99 ? 14.089 -3.582 -17.543 1.00 94.94 99 ILE A O 1
ATOM 795 N N . PRO A 1 100 ? 13.120 -3.090 -19.525 1.00 96.00 100 PRO A N 1
ATOM 796 C CA . PRO A 1 100 ? 14.374 -2.729 -20.189 1.00 96.00 100 PRO A CA 1
ATOM 797 C C . PRO A 1 100 ? 15.187 -1.666 -19.448 1.00 96.00 100 PRO A C 1
ATOM 799 O O . PRO A 1 100 ? 16.375 -1.868 -19.211 1.00 96.00 100 PRO A O 1
ATOM 802 N N . ALA A 1 101 ? 14.552 -0.585 -18.990 1.00 96.19 101 ALA A N 1
ATOM 803 C CA . ALA A 1 101 ? 15.235 0.501 -18.279 1.00 96.19 101 ALA A CA 1
ATOM 804 C C . ALA A 1 101 ? 15.676 0.141 -16.847 1.00 96.19 101 ALA A C 1
ATOM 806 O O . ALA A 1 101 ? 16.308 0.956 -16.174 1.00 96.19 101 ALA A O 1
ATOM 807 N N . ASN A 1 102 ? 15.340 -1.060 -16.368 1.00 96.81 102 ASN A N 1
ATOM 808 C CA . ASN A 1 102 ? 15.806 -1.579 -15.084 1.00 96.81 102 ASN A CA 1
ATOM 809 C C . ASN A 1 102 ? 16.945 -2.597 -15.246 1.00 96.81 102 ASN A C 1
ATOM 811 O O . ASN A 1 102 ? 17.531 -3.011 -14.247 1.00 96.81 102 ASN A O 1
ATOM 815 N N . GLN A 1 103 ? 17.291 -3.003 -16.474 1.00 96.31 103 GLN A N 1
ATOM 816 C CA . GLN A 1 103 ? 18.410 -3.919 -16.696 1.00 96.31 103 GLN A CA 1
ATOM 817 C C . GLN A 1 103 ? 19.740 -3.212 -16.437 1.00 96.31 103 GLN A C 1
ATOM 819 O O . GLN A 1 103 ? 19.997 -2.155 -17.005 1.00 96.31 103 GLN A O 1
ATOM 824 N N . ASN A 1 104 ? 20.609 -3.836 -15.634 1.00 93.69 104 ASN A N 1
ATOM 825 C CA . ASN A 1 104 ? 21.999 -3.409 -15.429 1.00 93.69 104 ASN A CA 1
ATOM 826 C C . ASN A 1 104 ? 22.160 -1.912 -15.087 1.00 93.69 104 ASN A C 1
ATOM 828 O O . ASN A 1 104 ? 23.113 -1.275 -15.536 1.00 93.69 104 ASN A O 1
ATOM 832 N N . ILE A 1 105 ? 21.227 -1.338 -14.317 1.00 96.19 105 ILE A N 1
ATOM 833 C CA . ILE A 1 105 ? 21.305 0.075 -13.926 1.00 96.19 105 ILE A CA 1
ATOM 834 C C . ILE A 1 105 ? 22.581 0.355 -13.127 1.00 96.19 105 ILE A C 1
ATOM 836 O O . ILE A 1 105 ? 23.032 -0.480 -12.338 1.00 96.19 105 ILE A O 1
ATOM 840 N N . SER A 1 106 ? 23.148 1.552 -13.297 1.00 97.56 106 SER A N 1
ATOM 841 C CA . SER A 1 106 ? 24.297 1.964 -12.492 1.00 97.56 106 SER A CA 1
ATOM 842 C C . SER A 1 106 ? 23.895 2.171 -11.030 1.00 97.56 106 SER A C 1
ATOM 844 O O . SER A 1 106 ? 22.731 2.429 -10.692 1.00 97.56 106 SER A O 1
ATOM 846 N N . ASN A 1 107 ? 24.886 2.114 -10.140 1.00 97.06 107 ASN A N 1
ATOM 847 C CA . ASN A 1 107 ? 24.675 2.490 -8.747 1.00 97.06 107 ASN A CA 1
ATOM 848 C C . ASN A 1 107 ? 24.205 3.947 -8.621 1.00 97.06 107 ASN A C 1
ATOM 850 O O . ASN A 1 107 ? 23.392 4.233 -7.745 1.00 97.06 107 ASN A O 1
ATOM 854 N N . GLU A 1 108 ? 24.650 4.860 -9.493 1.00 98.31 108 GLU A N 1
ATOM 855 C CA . GLU A 1 108 ? 24.192 6.256 -9.449 1.00 98.31 108 GLU A CA 1
ATOM 856 C C . GLU A 1 108 ? 22.700 6.371 -9.765 1.00 98.31 108 GLU A C 1
ATOM 858 O O . GLU A 1 108 ? 21.987 7.104 -9.080 1.00 98.31 108 GLU A O 1
ATOM 863 N N . GLU A 1 109 ? 22.209 5.615 -10.748 1.00 97.81 109 GLU A N 1
ATOM 864 C CA . GLU A 1 109 ? 20.792 5.584 -11.110 1.00 97.81 109 GLU A CA 1
ATOM 865 C C . GLU A 1 109 ? 19.937 4.983 -9.983 1.00 97.81 109 GLU A C 1
ATOM 867 O O . GLU A 1 109 ? 18.929 5.572 -9.581 1.00 97.81 109 GLU A O 1
ATOM 872 N N . LYS A 1 110 ? 20.389 3.881 -9.365 1.00 97.69 110 LYS A N 1
ATOM 873 C CA . LYS A 1 110 ? 19.743 3.326 -8.163 1.00 97.69 110 LYS A CA 1
ATOM 874 C C . LYS A 1 110 ? 19.665 4.368 -7.039 1.00 97.69 110 LYS A C 1
ATOM 876 O O . LYS A 1 110 ? 18.595 4.587 -6.471 1.00 97.69 110 LYS A O 1
ATOM 881 N N . GLN A 1 111 ? 20.773 5.046 -6.732 1.00 98.31 111 GLN A N 1
ATOM 882 C CA . GLN A 1 111 ? 20.816 6.070 -5.680 1.00 98.31 111 GLN A CA 1
ATOM 883 C C . GLN A 1 111 ? 19.973 7.304 -6.017 1.00 98.31 111 GLN A C 1
ATOM 885 O O . GLN A 1 111 ? 19.369 7.905 -5.127 1.00 98.31 111 GLN A O 1
ATOM 890 N N . LYS A 1 112 ? 19.878 7.678 -7.297 1.00 97.88 112 LYS A N 1
ATOM 891 C CA . LYS A 1 112 ? 18.988 8.742 -7.768 1.00 97.88 112 LYS A CA 1
ATOM 892 C C . LYS A 1 112 ? 17.526 8.391 -7.494 1.00 97.88 112 LYS A C 1
ATOM 894 O O . LYS A 1 112 ? 16.831 9.216 -6.902 1.00 97.88 112 LYS A O 1
ATOM 899 N N . ARG A 1 113 ? 17.063 7.184 -7.845 1.00 98.00 113 ARG A N 1
ATOM 900 C CA . ARG A 1 113 ? 15.676 6.761 -7.568 1.00 98.00 113 ARG A CA 1
ATOM 901 C C . ARG A 1 113 ? 15.378 6.695 -6.072 1.00 98.00 113 ARG A C 1
ATOM 903 O O . ARG A 1 113 ? 14.328 7.168 -5.640 1.00 98.00 113 ARG A O 1
ATOM 910 N N . ILE A 1 114 ? 16.324 6.198 -5.272 1.00 97.81 114 ILE A N 1
ATOM 911 C CA . ILE A 1 114 ? 16.204 6.198 -3.808 1.00 97.81 114 ILE A CA 1
ATOM 912 C C . ILE A 1 114 ? 16.024 7.629 -3.291 1.00 97.81 114 ILE A C 1
ATOM 914 O O . ILE A 1 114 ? 15.049 7.920 -2.605 1.00 97.81 114 ILE A O 1
ATOM 918 N N . ARG A 1 115 ? 16.923 8.545 -3.665 1.00 97.81 115 ARG A N 1
ATOM 919 C CA . ARG A 1 115 ? 16.902 9.937 -3.198 1.00 97.81 115 ARG A CA 1
ATOM 920 C C . ARG A 1 115 ? 15.634 10.689 -3.604 1.00 97.81 115 ARG A C 1
ATOM 922 O O . ARG A 1 115 ? 15.156 11.503 -2.822 1.00 97.81 115 ARG A O 1
ATOM 929 N N . LEU A 1 116 ? 15.124 10.459 -4.814 1.00 97.00 116 LEU A N 1
ATOM 930 C CA . LEU A 1 116 ? 14.013 11.236 -5.375 1.00 97.00 116 LEU A CA 1
ATOM 931 C C . LEU A 1 116 ? 12.624 10.671 -5.051 1.00 97.00 116 LEU A C 1
ATOM 933 O O . LEU A 1 116 ? 11.663 11.438 -4.994 1.00 97.00 116 LEU A O 1
ATOM 937 N N . TYR A 1 117 ? 12.499 9.359 -4.845 1.00 97.19 117 TYR A N 1
ATOM 938 C CA . TYR A 1 117 ? 11.190 8.705 -4.730 1.00 97.19 117 TYR A CA 1
ATOM 939 C C . TYR A 1 117 ? 11.038 7.939 -3.414 1.00 97.19 117 TYR A C 1
ATOM 941 O O . TYR A 1 117 ? 10.111 8.216 -2.658 1.00 97.19 117 TYR A O 1
ATOM 949 N N . TRP A 1 118 ? 11.979 7.048 -3.088 1.00 96.75 118 TRP A N 1
ATOM 950 C CA . TRP A 1 118 ? 11.900 6.219 -1.878 1.00 96.75 118 TRP A CA 1
ATOM 951 C C . TRP A 1 118 ? 12.078 7.048 -0.597 1.00 96.75 118 TRP A C 1
ATOM 953 O O . TRP A 1 118 ? 11.235 7.033 0.299 1.00 96.75 118 TRP A O 1
ATOM 963 N N . THR A 1 119 ? 13.158 7.829 -0.513 1.00 96.19 119 THR A N 1
ATOM 964 C CA . THR A 1 119 ? 13.515 8.589 0.693 1.00 96.19 119 THR A CA 1
ATOM 965 C C . THR A 1 119 ? 12.451 9.621 1.077 1.00 96.19 119 THR A C 1
ATOM 967 O O . THR A 1 119 ? 12.062 9.629 2.246 1.00 96.19 119 THR A O 1
ATOM 970 N N . PRO A 1 120 ? 11.925 10.464 0.162 1.00 96.31 120 PRO A N 1
ATOM 971 C CA . PRO A 1 120 ? 10.882 11.427 0.515 1.00 96.31 120 PRO A CA 1
ATOM 972 C C . PRO A 1 120 ? 9.608 10.754 1.034 1.00 96.31 120 PRO A C 1
ATOM 974 O O . PRO A 1 120 ? 9.049 11.214 2.029 1.00 96.31 120 PRO A O 1
ATOM 977 N N . TYR A 1 121 ? 9.198 9.635 0.428 1.00 96.50 121 TYR A N 1
ATOM 978 C CA . TYR A 1 121 ? 8.024 8.870 0.848 1.00 96.50 121 TYR A CA 1
ATOM 979 C C . TYR A 1 121 ? 8.164 8.334 2.276 1.00 96.50 121 TYR A C 1
ATOM 981 O O . TYR A 1 121 ? 7.355 8.646 3.154 1.00 96.50 121 TYR A O 1
ATOM 989 N N . HIS A 1 122 ? 9.245 7.605 2.560 1.00 95.62 122 HIS A N 1
ATOM 990 C CA . HIS A 1 122 ? 9.447 7.038 3.892 1.00 95.62 122 HIS A CA 1
ATOM 991 C C . HIS A 1 122 ? 9.761 8.088 4.961 1.00 95.62 122 HIS A C 1
ATOM 993 O O . HIS A 1 122 ? 9.365 7.905 6.113 1.00 95.62 122 HIS A O 1
ATOM 999 N N . ASN A 1 123 ? 10.444 9.185 4.615 1.00 95.19 123 ASN A N 1
ATOM 1000 C CA . ASN A 1 123 ? 10.650 10.295 5.546 1.00 95.19 123 ASN A CA 1
ATOM 1001 C C . ASN A 1 123 ? 9.321 10.943 5.925 1.00 95.19 123 ASN A C 1
ATOM 1003 O O . ASN A 1 123 ? 9.121 11.284 7.091 1.00 95.19 123 ASN A O 1
ATOM 1007 N N . LYS A 1 124 ? 8.395 11.070 4.968 1.00 96.12 124 LYS A N 1
ATOM 1008 C CA . LYS A 1 124 ? 7.090 11.657 5.242 1.00 96.12 124 LYS A CA 1
ATOM 1009 C C . LYS A 1 124 ? 6.232 10.777 6.143 1.00 96.12 124 LYS A C 1
ATOM 1011 O O . LYS A 1 124 ? 5.701 11.276 7.130 1.00 96.12 124 LYS A O 1
ATOM 1016 N N . ILE A 1 125 ? 6.171 9.472 5.871 1.00 95.88 125 ILE A N 1
ATOM 1017 C CA . ILE A 1 125 ? 5.486 8.509 6.749 1.00 95.88 125 ILE A CA 1
ATOM 1018 C C . ILE A 1 125 ? 6.084 8.546 8.158 1.00 95.88 125 ILE A C 1
ATOM 1020 O O . ILE A 1 125 ? 5.341 8.619 9.134 1.00 95.88 125 ILE A O 1
ATOM 1024 N N . LYS A 1 126 ? 7.422 8.573 8.273 1.00 95.31 126 LYS A N 1
ATOM 1025 C CA . LYS A 1 126 ? 8.108 8.705 9.567 1.00 95.31 126 LYS A CA 1
ATOM 1026 C C . LYS A 1 126 ? 7.630 9.941 10.328 1.00 95.31 126 LYS A C 1
ATOM 1028 O O . LYS A 1 126 ? 7.277 9.821 11.495 1.00 95.31 126 LYS A O 1
ATOM 1033 N N . GLN A 1 127 ? 7.620 11.098 9.667 1.00 96.00 127 GLN A N 1
ATOM 1034 C CA . GLN A 1 127 ? 7.197 12.362 10.266 1.00 96.00 127 GLN A CA 1
ATOM 1035 C C . GLN A 1 127 ? 5.738 12.295 10.738 1.00 96.00 127 GLN A C 1
ATOM 1037 O O . GLN A 1 127 ? 5.444 12.679 11.864 1.00 96.00 127 GLN A O 1
ATOM 1042 N N . ILE A 1 128 ? 4.830 11.772 9.909 1.00 96.94 128 ILE A N 1
ATOM 1043 C CA . ILE A 1 128 ? 3.404 11.665 10.250 1.00 96.94 128 ILE A CA 1
ATOM 1044 C C . ILE A 1 128 ? 3.199 10.749 11.4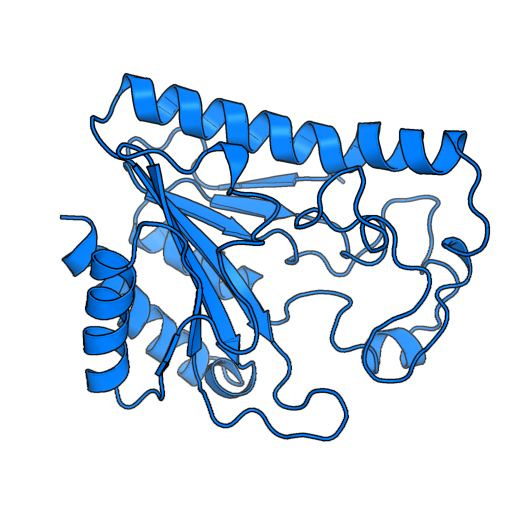61 1.00 96.94 128 ILE A C 1
ATOM 1046 O O . ILE A 1 128 ? 2.485 11.119 12.390 1.00 96.94 128 ILE A O 1
ATOM 1050 N N . ILE A 1 129 ? 3.846 9.580 11.479 1.00 96.00 129 ILE A N 1
ATOM 1051 C CA . ILE A 1 129 ? 3.773 8.640 12.606 1.00 96.00 129 ILE A CA 1
ATOM 1052 C C . ILE A 1 129 ? 4.294 9.295 13.889 1.00 96.00 129 ILE A C 1
ATOM 1054 O O . ILE A 1 129 ? 3.629 9.217 14.918 1.00 96.00 129 ILE A O 1
ATOM 1058 N N . GLN A 1 130 ? 5.444 9.976 13.832 1.00 95.38 130 GLN A N 1
ATOM 1059 C CA . GLN A 1 130 ? 6.014 10.673 14.990 1.00 95.38 130 GLN A CA 1
ATOM 1060 C C . GLN A 1 130 ? 5.061 11.747 15.528 1.00 95.38 130 GLN A C 1
ATOM 1062 O O . GLN A 1 130 ? 4.737 11.722 16.711 1.00 95.38 130 GLN A O 1
ATOM 1067 N N . ASN A 1 131 ? 4.523 12.603 14.656 1.00 96.00 131 ASN A N 1
ATOM 1068 C CA . ASN A 1 131 ? 3.579 13.649 15.048 1.00 96.00 131 ASN A CA 1
ATOM 1069 C C . ASN A 1 131 ? 2.291 13.079 15.671 1.00 96.00 131 ASN A C 1
ATOM 1071 O O . ASN A 1 131 ? 1.740 13.662 16.601 1.00 96.00 131 ASN A O 1
ATOM 1075 N N . LYS A 1 132 ? 1.783 11.944 15.171 1.00 96.75 132 LYS A N 1
ATOM 1076 C CA . LYS A 1 132 ? 0.600 11.294 15.759 1.00 96.75 132 LYS A CA 1
ATOM 1077 C C . LYS A 1 132 ? 0.913 10.669 17.122 1.00 96.75 132 LYS A C 1
ATOM 1079 O O . LYS A 1 132 ? 0.094 10.779 18.027 1.00 96.75 132 LYS A O 1
ATOM 1084 N N . LEU A 1 133 ? 2.095 10.078 17.300 1.00 96.00 133 LEU A N 1
ATOM 1085 C CA . LEU A 1 133 ? 2.536 9.511 18.584 1.00 96.00 133 LEU A CA 1
ATOM 1086 C C . LEU A 1 133 ? 2.772 10.566 19.678 1.00 96.00 133 LEU A C 1
ATOM 1088 O O . LEU A 1 133 ? 2.772 10.221 20.856 1.00 96.00 133 LEU A O 1
ATOM 1092 N N . GLU A 1 134 ? 2.958 11.838 19.315 1.00 96.31 134 GLU A N 1
ATOM 1093 C CA . GLU A 1 134 ? 2.990 12.953 20.274 1.00 96.31 134 GLU A CA 1
ATOM 1094 C C . GLU A 1 134 ? 1.595 13.303 20.819 1.00 96.31 134 GLU A C 1
ATOM 1096 O O . GLU A 1 134 ? 1.481 13.836 21.921 1.00 96.31 134 GLU A O 1
ATOM 1101 N N . LYS A 1 135 ? 0.534 13.003 20.058 1.00 96.38 135 LYS A N 1
ATOM 1102 C CA . LYS A 1 135 ? -0.854 13.386 20.365 1.00 96.38 135 LYS A CA 1
ATOM 1103 C C . LYS A 1 135 ? -1.720 12.229 20.864 1.00 96.38 135 LYS A C 1
ATOM 1105 O O . LYS A 1 135 ? -2.718 12.465 21.539 1.00 96.38 135 LYS A O 1
ATOM 1110 N N . HIS A 1 136 ? -1.368 10.993 20.518 1.00 96.81 136 HIS A N 1
ATOM 1111 C CA . HIS A 1 136 ? -2.170 9.806 20.798 1.00 96.81 136 HIS A CA 1
ATOM 1112 C C . HIS A 1 136 ? -1.328 8.716 21.459 1.00 96.81 136 HIS A C 1
ATOM 1114 O O . HIS A 1 136 ? -0.188 8.467 21.069 1.00 96.81 136 HIS A O 1
ATOM 1120 N N . GLU A 1 137 ? -1.915 8.008 22.426 1.00 94.69 137 GLU A N 1
ATOM 1121 C CA . GLU A 1 137 ? -1.257 6.868 23.080 1.00 94.69 137 GLU A CA 1
ATOM 1122 C C . GLU A 1 137 ? -1.014 5.700 22.115 1.00 94.69 137 GLU A C 1
ATOM 1124 O O . GLU A 1 137 ? -0.015 4.984 22.236 1.00 94.69 137 GLU A O 1
ATOM 1129 N N . ARG A 1 138 ? -1.926 5.536 21.150 1.00 94.69 138 ARG A N 1
ATOM 1130 C CA . ARG A 1 138 ? -1.911 4.500 20.121 1.00 94.69 138 ARG A CA 1
ATOM 1131 C C . ARG A 1 138 ? -2.383 5.067 18.783 1.00 94.69 138 ARG A C 1
ATOM 1133 O O . ARG A 1 138 ? -3.312 5.873 18.744 1.00 94.69 138 ARG A O 1
ATOM 1140 N N . ILE A 1 139 ? -1.753 4.613 17.703 1.00 96.38 139 ILE A N 1
ATOM 1141 C CA . ILE A 1 139 ? -2.122 4.921 16.319 1.00 96.38 139 ILE A CA 1
ATOM 1142 C C . ILE A 1 139 ? -2.428 3.632 15.552 1.00 96.38 139 ILE A C 1
ATOM 1144 O O . ILE A 1 139 ? -1.822 2.591 15.819 1.00 96.38 139 ILE A O 1
ATOM 1148 N N . PHE A 1 140 ? -3.332 3.728 14.580 1.00 96.88 140 PHE A N 1
ATOM 1149 C CA . PHE A 1 140 ? -3.734 2.620 13.716 1.00 96.88 140 PHE A CA 1
ATOM 1150 C C . PHE A 1 140 ? -3.343 2.922 12.273 1.00 96.88 140 PHE A C 1
ATOM 1152 O O . PHE A 1 140 ? -3.736 3.950 11.720 1.00 96.88 140 PHE A O 1
ATOM 1159 N N . VAL A 1 141 ? -2.558 2.040 11.663 1.00 97.12 141 VAL A N 1
ATOM 1160 C CA . VAL A 1 141 ? -2.071 2.201 10.293 1.00 97.12 141 VAL A CA 1
ATOM 1161 C C . VAL A 1 141 ? -2.689 1.136 9.400 1.00 97.12 141 VAL A C 1
ATOM 1163 O O . VAL A 1 141 ? -2.472 -0.055 9.604 1.00 97.12 141 VAL A O 1
ATOM 1166 N N . PHE A 1 142 ? -3.426 1.559 8.380 1.00 97.50 142 PHE A N 1
ATOM 1167 C CA . PHE A 1 142 ? -3.988 0.656 7.380 1.00 97.50 142 PHE A CA 1
ATOM 1168 C C . PHE A 1 142 ? -3.264 0.852 6.053 1.00 97.50 142 PHE A C 1
ATOM 1170 O O . PHE A 1 142 ? -3.313 1.934 5.462 1.00 97.50 142 PHE A O 1
ATOM 1177 N N . VAL A 1 143 ? -2.576 -0.191 5.595 1.00 96.94 143 VAL A N 1
ATOM 1178 C CA . VAL A 1 143 ? -1.936 -0.201 4.275 1.00 96.94 143 VAL A CA 1
ATOM 1179 C C . VAL A 1 143 ? -2.923 -0.772 3.275 1.00 96.94 143 VAL A C 1
ATOM 1181 O O . VAL A 1 143 ? -3.453 -1.857 3.479 1.00 96.94 143 VAL A O 1
ATOM 1184 N N . ILE A 1 144 ? -3.208 -0.030 2.220 1.00 97.69 144 ILE A N 1
ATOM 1185 C CA . ILE A 1 144 ? -4.225 -0.364 1.238 1.00 97.69 144 ILE A CA 1
ATOM 1186 C C . ILE A 1 144 ? -3.527 -0.883 -0.013 1.00 97.69 144 ILE A C 1
ATOM 1188 O O . ILE A 1 144 ? -2.848 -0.122 -0.706 1.00 97.69 144 ILE A O 1
ATOM 1192 N N . HIS A 1 145 ? -3.742 -2.163 -0.299 1.00 96.88 145 HIS A N 1
ATOM 1193 C CA . HIS A 1 145 ? -3.242 -2.837 -1.486 1.00 96.88 145 HIS A CA 1
ATOM 1194 C C . HIS A 1 145 ? -4.368 -3.524 -2.250 1.00 96.88 145 HIS A C 1
ATOM 1196 O O . HIS A 1 145 ? -5.454 -3.794 -1.721 1.00 96.88 145 HIS A O 1
ATOM 1202 N N . THR A 1 146 ? -4.101 -3.820 -3.517 1.00 96.31 146 THR A N 1
ATOM 1203 C CA . THR A 1 146 ? -4.971 -4.690 -4.307 1.00 96.31 146 THR A CA 1
ATOM 1204 C C . THR A 1 146 ? -4.156 -5.696 -5.092 1.00 96.31 146 THR A C 1
ATOM 1206 O O . THR A 1 146 ? -3.151 -5.320 -5.694 1.00 96.31 146 THR A O 1
ATOM 1209 N N . CYS A 1 147 ? -4.669 -6.914 -5.226 1.00 94.50 147 CYS A N 1
ATOM 1210 C CA . CYS A 1 147 ? -4.055 -7.947 -6.046 1.00 94.50 147 CYS A CA 1
ATOM 1211 C C . CYS A 1 147 ? -4.942 -8.345 -7.226 1.00 94.50 147 CYS A C 1
ATOM 1213 O O . CYS A 1 147 ? -6.173 -8.313 -7.160 1.00 94.50 147 CYS A O 1
ATOM 1215 N N . SER A 1 148 ? -4.306 -8.785 -8.309 1.00 92.81 148 SER A N 1
ATOM 1216 C CA . SER A 1 148 ? -4.991 -9.405 -9.444 1.00 92.81 148 SER A CA 1
ATOM 1217 C C . SER A 1 148 ? -5.815 -10.625 -9.017 1.00 92.81 148 SER A C 1
ATOM 1219 O O . SER A 1 148 ? -5.507 -11.314 -8.046 1.00 92.81 148 SER A O 1
ATOM 1221 N N . THR A 1 149 ? -6.852 -10.980 -9.769 1.00 92.69 149 THR A N 1
ATOM 1222 C CA . THR A 1 149 ? -7.636 -12.190 -9.459 1.00 92.69 149 THR A CA 1
ATOM 1223 C C . THR A 1 149 ? -6.863 -13.483 -9.718 1.00 92.69 149 THR A C 1
ATOM 1225 O O . THR A 1 149 ? -7.115 -14.503 -9.074 1.00 92.69 149 THR A O 1
ATOM 1228 N N . THR A 1 150 ? -5.892 -13.442 -10.627 1.00 89.75 150 THR A N 1
ATOM 1229 C CA . THR A 1 150 ? -5.017 -14.564 -10.970 1.00 89.75 150 THR A CA 1
ATOM 1230 C C . THR A 1 150 ? -3.557 -14.205 -10.743 1.00 89.75 150 THR A C 1
ATOM 1232 O O . THR A 1 150 ? -3.143 -13.096 -11.070 1.00 89.75 150 THR A O 1
ATOM 1235 N N . TYR A 1 151 ? -2.776 -15.154 -10.234 1.00 85.06 151 TYR A N 1
ATOM 1236 C CA . TYR A 1 151 ? -1.326 -15.040 -10.071 1.00 85.06 151 TYR A CA 1
ATOM 1237 C C . TYR A 1 151 ? -0.665 -16.345 -10.480 1.00 85.06 151 TYR A C 1
ATOM 1239 O O . TYR A 1 151 ? -1.091 -17.412 -10.033 1.00 85.06 151 TYR A O 1
ATOM 1247 N N . GLN A 1 152 ? 0.330 -16.270 -11.362 1.00 83.06 152 GLN A N 1
ATOM 1248 C CA . GLN A 1 152 ? 1.047 -17.432 -11.899 1.00 83.06 152 GLN A CA 1
ATOM 1249 C C . GLN A 1 152 ? 0.106 -18.562 -12.367 1.00 83.06 152 GLN A C 1
ATOM 1251 O O . GLN A 1 152 ? 0.305 -19.742 -12.074 1.00 83.06 152 GLN A O 1
ATOM 1256 N N . GLY A 1 153 ? -0.980 -18.187 -13.053 1.00 83.75 153 GLY A N 1
ATOM 1257 C CA . GLY A 1 153 ? -1.987 -19.115 -13.581 1.00 83.75 153 GLY A CA 1
ATOM 1258 C C . GLY A 1 153 ? -2.970 -19.692 -12.553 1.00 83.75 153 GLY A C 1
ATOM 1259 O O . GLY A 1 153 ? -3.821 -20.496 -12.925 1.00 83.75 153 GLY A O 1
ATOM 1260 N N . LYS A 1 154 ? -2.896 -19.295 -11.276 1.00 87.31 154 LYS A N 1
ATOM 1261 C CA . LYS A 1 154 ? -3.823 -19.731 -10.220 1.00 87.31 154 LYS A CA 1
ATOM 1262 C C . LYS A 1 154 ? -4.797 -18.622 -9.843 1.00 87.31 154 LYS A C 1
ATOM 1264 O O . LYS A 1 154 ? -4.393 -17.486 -9.605 1.00 87.31 154 LYS A O 1
ATOM 1269 N N . THR A 1 155 ? -6.077 -18.962 -9.736 1.00 92.44 155 THR A N 1
ATOM 1270 C CA . THR A 1 155 ? -7.118 -18.050 -9.246 1.00 92.44 155 THR A CA 1
ATOM 1271 C C . THR A 1 155 ? -7.049 -17.919 -7.727 1.00 92.44 155 THR A C 1
ATOM 1273 O O . THR A 1 155 ? -7.034 -18.920 -7.010 1.00 92.44 155 THR A O 1
ATOM 1276 N N . ARG A 1 156 ? -7.046 -16.681 -7.227 1.00 92.88 156 ARG A N 1
ATOM 1277 C CA . ARG A 1 156 ? -7.135 -16.368 -5.798 1.00 92.88 156 ARG A CA 1
ATOM 1278 C C . ARG A 1 156 ? -8.576 -16.564 -5.304 1.00 92.88 156 ARG A C 1
ATOM 1280 O O . ARG A 1 156 ? -9.506 -15.902 -5.773 1.00 92.88 156 ARG A O 1
ATOM 1287 N N . GLY A 1 157 ? -8.752 -17.490 -4.360 1.00 93.94 157 GLY A N 1
ATOM 1288 C CA . GLY A 1 157 ? -10.060 -17.877 -3.813 1.00 93.94 157 GLY A CA 1
ATOM 1289 C C . GLY A 1 157 ? -10.667 -16.886 -2.816 1.00 93.94 157 GLY A C 1
ATOM 1290 O O . GLY A 1 157 ? -11.854 -16.984 -2.538 1.00 93.94 157 GLY A O 1
ATOM 1291 N N . PHE A 1 158 ? -9.881 -15.927 -2.329 1.00 95.81 158 PHE A N 1
ATOM 1292 C CA . PHE A 1 158 ? -10.283 -14.943 -1.326 1.00 95.81 158 PHE A CA 1
ATOM 1293 C C . PHE A 1 158 ? -10.703 -13.605 -1.946 1.00 95.81 158 PHE A C 1
ATOM 1295 O O . PHE A 1 158 ? -10.331 -13.294 -3.087 1.00 95.81 158 PHE A O 1
ATOM 1302 N N . ASP A 1 159 ? -11.445 -12.815 -1.173 1.00 97.81 159 ASP A N 1
ATOM 1303 C CA . ASP A 1 159 ? -11.813 -11.435 -1.493 1.00 97.8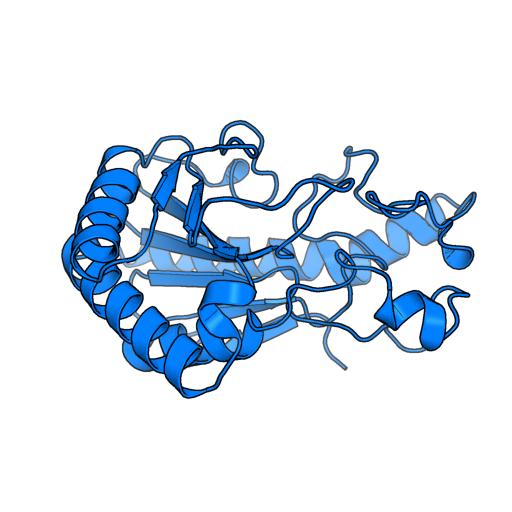1 159 ASP A CA 1
ATOM 1304 C C . ASP A 1 159 ? -10.864 -10.441 -0.819 1.00 97.81 159 ASP A C 1
ATOM 1306 O O . ASP A 1 159 ? -10.520 -9.425 -1.428 1.00 97.81 159 ASP A O 1
ATOM 1310 N N . VAL A 1 160 ? -10.408 -10.758 0.401 1.00 97.69 160 VAL A N 1
ATOM 1311 C CA . VAL A 1 160 ? -9.470 -9.946 1.192 1.00 97.69 160 VAL A CA 1
ATOM 1312 C C . VAL A 1 160 ? -8.448 -10.825 1.914 1.00 97.69 160 VAL A C 1
ATOM 1314 O O . VAL A 1 160 ? -8.820 -11.818 2.538 1.00 97.69 160 VAL A O 1
ATOM 1317 N N . ASP A 1 161 ? -7.175 -10.445 1.862 1.00 97.00 161 ASP A N 1
ATOM 1318 C CA . ASP A 1 161 ? -6.143 -10.938 2.776 1.00 97.00 161 ASP A CA 1
ATOM 1319 C C . ASP A 1 161 ? -5.766 -9.826 3.766 1.00 97.00 161 ASP A C 1
ATOM 1321 O O . ASP A 1 161 ? -5.509 -8.681 3.382 1.00 97.00 161 ASP A O 1
ATOM 1325 N N . LEU A 1 162 ? -5.803 -10.152 5.058 1.00 97.00 162 LEU A N 1
ATOM 1326 C CA . LEU A 1 162 ? -5.415 -9.250 6.136 1.00 97.00 162 LEU A CA 1
ATOM 1327 C C . LEU A 1 162 ? -4.029 -9.647 6.633 1.00 97.00 162 LEU A C 1
ATOM 1329 O O . LEU A 1 162 ? -3.854 -10.640 7.342 1.00 97.00 162 LEU A O 1
ATOM 1333 N N . ILE A 1 163 ? -3.044 -8.833 6.273 1.00 94.75 163 ILE A N 1
ATOM 1334 C CA . ILE A 1 163 ? -1.631 -9.073 6.553 1.00 94.75 163 ILE A CA 1
ATOM 1335 C C . ILE A 1 163 ? -1.235 -8.244 7.770 1.00 94.75 163 ILE A C 1
ATOM 1337 O O . ILE A 1 163 ? -1.474 -7.036 7.830 1.00 94.75 163 ILE A O 1
ATOM 1341 N N . TYR A 1 164 ? -0.605 -8.878 8.749 1.00 92.62 164 TYR A N 1
ATOM 1342 C CA . TYR A 1 164 ? -0.227 -8.238 10.006 1.00 92.62 164 TYR A CA 1
ATOM 1343 C C . TYR A 1 164 ? 1.002 -8.918 10.610 1.00 92.62 164 TYR A C 1
ATOM 1345 O O . TYR A 1 164 ? 1.303 -10.075 10.313 1.00 92.62 164 TYR A O 1
ATOM 1353 N N . SER A 1 165 ? 1.702 -8.198 11.486 1.00 88.88 165 SER A N 1
ATOM 1354 C CA . SER A 1 165 ? 2.770 -8.756 12.325 1.00 88.88 165 SER A CA 1
ATOM 1355 C C . SER A 1 165 ? 2.261 -8.974 13.755 1.00 88.88 165 SER A C 1
ATOM 1357 O O . SER A 1 165 ? 1.757 -10.051 14.062 1.00 88.88 165 SER A O 1
ATOM 1359 N N . HIS A 1 166 ? 2.283 -7.960 14.624 1.00 87.75 166 HIS A N 1
ATOM 1360 C CA . HIS A 1 166 ? 1.832 -8.109 16.016 1.00 87.75 166 HIS A CA 1
ATOM 1361 C C . HIS A 1 166 ? 0.352 -7.758 16.256 1.00 87.75 166 HIS A C 1
ATOM 1363 O O . HIS A 1 166 ? -0.193 -8.078 17.314 1.00 87.75 166 HIS A O 1
ATOM 1369 N N . SER A 1 167 ? -0.330 -7.154 15.279 1.00 91.06 167 SER A N 1
ATOM 1370 C CA . SER A 1 167 ? -1.731 -6.704 15.379 1.00 91.06 167 SER A CA 1
ATOM 1371 C C . SER A 1 167 ? -2.766 -7.802 15.088 1.00 91.06 167 SER A C 1
ATOM 1373 O O . SER A 1 167 ? -3.826 -7.529 14.529 1.00 91.06 167 SER A O 1
ATOM 1375 N N . GLU A 1 168 ? -2.492 -9.046 15.490 1.00 93.62 168 GLU A N 1
ATOM 1376 C CA . GLU A 1 168 ? -3.344 -10.210 15.204 1.00 93.62 168 GLU A CA 1
ATOM 1377 C C . GLU A 1 168 ? -4.793 -10.005 15.656 1.00 93.62 168 GLU A C 1
ATOM 1379 O O . GLU A 1 168 ? -5.725 -10.125 14.868 1.00 93.62 168 GLU A O 1
ATOM 1384 N N . LYS A 1 169 ? -5.000 -9.608 16.916 1.00 94.25 169 LYS A N 1
ATOM 1385 C CA . LYS A 1 169 ? -6.351 -9.389 17.455 1.00 94.25 169 LYS A CA 1
ATOM 1386 C C . LYS A 1 169 ? -7.135 -8.347 16.654 1.00 94.25 169 LYS A C 1
ATOM 1388 O O . LYS A 1 169 ? -8.344 -8.499 16.476 1.00 94.25 169 LYS A O 1
ATOM 1393 N N . LEU A 1 170 ? -6.450 -7.307 16.178 1.00 94.62 170 LEU A N 1
ATOM 1394 C CA . LEU A 1 170 ? -7.034 -6.247 15.362 1.00 94.62 170 LEU A CA 1
ATOM 1395 C C . LEU A 1 170 ? -7.445 -6.797 13.988 1.00 94.62 170 LEU A C 1
ATOM 1397 O O . LEU A 1 170 ? -8.572 -6.569 13.551 1.00 94.62 170 LEU A O 1
ATOM 1401 N N . ALA A 1 171 ? -6.563 -7.574 13.349 1.00 96.38 171 ALA A N 1
ATOM 1402 C CA . ALA A 1 171 ? -6.807 -8.184 12.046 1.00 96.38 171 ALA A CA 1
ATOM 1403 C C . ALA A 1 171 ? -7.977 -9.173 12.085 1.00 96.38 171 ALA A C 1
ATOM 1405 O O . ALA A 1 171 ? -8.891 -9.061 11.273 1.00 96.38 171 ALA A O 1
ATOM 1406 N N . PHE A 1 172 ? -8.013 -10.075 13.068 1.00 97.81 172 PHE A N 1
ATOM 1407 C CA . PHE A 1 172 ? -9.127 -11.013 13.239 1.00 97.81 172 PHE A CA 1
ATOM 1408 C C . PHE A 1 172 ? -10.450 -10.291 13.518 1.00 97.81 172 PHE A C 1
ATOM 1410 O O . PHE A 1 172 ? -11.475 -10.636 12.939 1.00 97.81 172 PHE A O 1
ATOM 1417 N N . SER A 1 173 ? -10.432 -9.236 14.341 1.00 97.69 173 SER A N 1
ATOM 1418 C CA . SER A 1 173 ? -11.641 -8.448 14.620 1.00 97.69 173 SER A CA 1
ATOM 1419 C C . SER A 1 173 ? -12.175 -7.742 13.369 1.00 97.69 173 SER A C 1
ATOM 1421 O O . SER A 1 173 ? -13.389 -7.688 13.166 1.00 97.69 173 SER A O 1
ATOM 1423 N N . LEU A 1 174 ? -11.283 -7.213 12.523 1.00 98.38 174 LEU A N 1
ATOM 1424 C CA . LEU A 1 174 ? -11.646 -6.633 11.231 1.00 98.38 174 LEU A CA 1
ATOM 1425 C C . LEU A 1 174 ? -12.219 -7.703 10.293 1.00 98.38 174 LEU A C 1
ATOM 1427 O O . LEU A 1 174 ? -13.292 -7.513 9.718 1.00 98.38 174 LEU A O 1
ATOM 1431 N N . GLY A 1 175 ? -11.536 -8.842 10.184 1.00 98.31 175 GLY A N 1
ATOM 1432 C CA . GLY A 1 175 ? -11.945 -9.951 9.334 1.00 98.31 175 GLY A CA 1
ATOM 1433 C C . GLY A 1 175 ? -13.308 -10.526 9.717 1.00 98.31 175 GLY A C 1
ATOM 1434 O O . GLY A 1 175 ? -14.139 -10.733 8.839 1.00 98.31 175 GLY A O 1
ATOM 1435 N N . ASP A 1 176 ? -13.612 -10.676 11.008 1.00 98.19 176 ASP A N 1
ATOM 1436 C CA . ASP A 1 176 ? -14.928 -11.119 11.493 1.00 98.19 176 ASP A CA 1
ATOM 1437 C C . ASP A 1 176 ? -16.077 -10.208 11.043 1.00 98.19 176 ASP A C 1
ATOM 1439 O O . ASP A 1 176 ? -17.202 -10.666 10.822 1.00 98.19 176 ASP A O 1
ATOM 1443 N N . ILE A 1 177 ? -15.825 -8.902 10.937 1.00 97.62 177 ILE A N 1
ATOM 1444 C CA . ILE A 1 177 ? -16.820 -7.923 10.487 1.00 97.62 177 ILE A CA 1
ATOM 1445 C C . ILE A 1 177 ? -16.978 -8.003 8.970 1.00 97.62 177 ILE A C 1
ATOM 1447 O O . ILE A 1 177 ? -18.105 -8.037 8.479 1.00 97.62 177 ILE A O 1
ATOM 1451 N N . ILE A 1 178 ? -15.867 -8.108 8.239 1.00 98.12 178 ILE A N 1
ATOM 1452 C CA . ILE A 1 178 ? -15.856 -8.265 6.780 1.00 98.12 178 ILE A CA 1
ATOM 1453 C C . ILE A 1 178 ? -16.561 -9.571 6.364 1.00 98.12 178 ILE A C 1
ATOM 1455 O O . ILE A 1 178 ? -17.417 -9.551 5.480 1.00 98.12 178 ILE A O 1
ATOM 1459 N N . MET A 1 179 ? -16.309 -10.687 7.056 1.00 98.31 179 MET A N 1
ATOM 1460 C CA . MET A 1 179 ? -16.965 -11.976 6.792 1.00 98.31 179 MET A CA 1
ATOM 1461 C C . MET A 1 179 ? -18.484 -11.918 6.993 1.00 98.31 179 MET A C 1
ATOM 1463 O O . MET A 1 179 ? -19.237 -12.509 6.221 1.00 98.31 179 MET A O 1
ATOM 1467 N N . LYS A 1 180 ? -18.973 -11.139 7.968 1.00 97.88 180 LYS A N 1
ATOM 1468 C CA . LYS A 1 180 ? -20.419 -10.910 8.170 1.00 97.88 180 LYS A CA 1
ATOM 1469 C C . LYS A 1 180 ? -21.079 -10.125 7.035 1.00 97.88 180 LYS A C 1
ATOM 1471 O O . LYS A 1 180 ? -22.305 -10.086 6.965 1.00 97.88 180 LYS A O 1
ATOM 1476 N N . LYS A 1 181 ? -20.289 -9.504 6.158 1.00 97.31 181 LYS A N 1
ATOM 1477 C CA . LYS A 1 181 ? -20.746 -8.826 4.938 1.00 97.31 181 LYS A CA 1
ATOM 1478 C C . LYS A 1 181 ? -20.636 -9.714 3.693 1.00 97.31 181 LYS A C 1
ATOM 1480 O O . LYS A 1 181 ? -20.802 -9.210 2.591 1.00 97.31 181 LYS A O 1
ATOM 1485 N N . ASN A 1 182 ? -20.440 -11.023 3.878 1.00 97.19 182 ASN A N 1
ATOM 1486 C CA . ASN A 1 182 ? -20.335 -12.044 2.829 1.00 97.19 182 ASN A CA 1
ATOM 1487 C C . ASN A 1 182 ? -19.070 -11.957 1.959 1.00 97.19 182 ASN A C 1
ATOM 1489 O O . ASN A 1 182 ? -19.082 -12.432 0.827 1.00 97.19 182 ASN A O 1
ATOM 1493 N N . TYR A 1 183 ? -17.980 -11.404 2.493 1.00 98.38 183 TYR A N 1
ATOM 1494 C CA . TYR A 1 183 ? -16.661 -11.487 1.863 1.00 98.38 183 TYR A CA 1
ATOM 1495 C C . TYR A 1 183 ? -15.847 -12.638 2.456 1.00 98.38 183 TYR A C 1
ATOM 1497 O O . TYR A 1 183 ? -15.888 -12.907 3.658 1.00 98.38 183 TYR A O 1
ATOM 1505 N N . THR A 1 184 ? -15.064 -13.298 1.616 1.00 98.25 184 THR A N 1
ATOM 1506 C CA . THR A 1 184 ? -14.094 -14.312 2.029 1.00 98.25 184 THR A CA 1
ATOM 1507 C C . THR A 1 184 ? -12.794 -13.649 2.484 1.00 98.25 184 THR A C 1
ATOM 1509 O O . THR A 1 184 ? -12.166 -12.898 1.734 1.00 98.25 184 THR A O 1
ATOM 1512 N N . VAL A 1 185 ? -12.392 -13.928 3.725 1.00 98.19 185 VAL A N 1
ATOM 1513 C CA . VAL A 1 185 ? -11.188 -13.366 4.350 1.00 98.19 185 VAL A CA 1
ATOM 1514 C C . VAL A 1 185 ? -10.167 -14.469 4.576 1.00 98.19 185 VAL A C 1
ATOM 1516 O O . VAL A 1 185 ? -10.509 -15.553 5.050 1.00 98.19 185 VAL A O 1
ATOM 1519 N N . GLN A 1 186 ? -8.911 -14.170 4.279 1.00 97.19 186 GLN A N 1
ATOM 1520 C CA . GLN A 1 186 ? -7.766 -14.947 4.735 1.00 97.19 186 GLN A CA 1
ATOM 1521 C C . GLN A 1 186 ? -6.761 -14.047 5.458 1.00 97.19 186 GLN A C 1
ATOM 1523 O O . GLN A 1 186 ? -6.941 -12.829 5.527 1.00 97.19 186 GLN A O 1
ATOM 1528 N N . TYR A 1 187 ? -5.748 -14.667 6.056 1.00 96.56 187 TYR A N 1
ATOM 1529 C CA . TYR A 1 187 ? -4.799 -13.989 6.926 1.00 96.56 187 TYR A CA 1
ATOM 1530 C C . TYR A 1 187 ? -3.383 -14.436 6.615 1.00 96.56 187 TYR A C 1
ATOM 1532 O O . TYR A 1 187 ? -3.084 -15.625 6.718 1.00 96.56 187 TYR A O 1
ATOM 1540 N N . ASN A 1 188 ? -2.513 -13.471 6.334 1.00 93.44 188 ASN A N 1
ATOM 1541 C CA . ASN A 1 188 ? -1.092 -13.691 6.097 1.00 93.44 188 ASN A CA 1
ATOM 1542 C C . ASN A 1 188 ? -0.789 -14.781 5.038 1.00 93.44 188 ASN A C 1
ATOM 1544 O O . ASN A 1 188 ? 0.198 -15.511 5.153 1.00 93.44 188 ASN A O 1
ATOM 1548 N N . GLU A 1 189 ? -1.623 -14.895 4.004 1.00 88.00 189 GLU A N 1
ATOM 1549 C CA . GLU A 1 189 ? -1.471 -15.883 2.933 1.00 88.00 189 GLU A CA 1
ATOM 1550 C C . GLU A 1 189 ? -1.731 -15.207 1.580 1.00 88.00 189 GLU A C 1
ATOM 1552 O O . GLU A 1 189 ? -2.717 -14.498 1.437 1.00 88.00 189 GLU A O 1
ATOM 1557 N N . PRO A 1 190 ? -0.900 -15.388 0.541 1.00 79.62 190 PRO A N 1
ATOM 1558 C CA . PRO A 1 190 ? 0.434 -15.985 0.578 1.00 79.62 190 PRO A CA 1
ATOM 1559 C C . PRO A 1 190 ? 1.490 -15.041 1.194 1.00 79.62 190 PRO A C 1
ATOM 1561 O O . PRO A 1 190 ? 2.678 -15.365 1.200 1.00 79.62 190 PRO A O 1
ATOM 1564 N N . TYR A 1 191 ? 1.098 -13.836 1.624 1.00 81.31 191 TYR A N 1
ATOM 1565 C CA . TYR A 1 191 ? 2.006 -12.793 2.098 1.00 81.31 191 TYR A CA 1
ATOM 1566 C C . TYR A 1 191 ? 2.045 -12.757 3.620 1.00 81.31 191 TYR A C 1
ATOM 1568 O O . TYR A 1 191 ? 1.008 -12.686 4.249 1.00 81.31 191 TYR A O 1
ATOM 1576 N N . SER A 1 192 ? 3.228 -12.704 4.229 1.00 81.69 192 SER A N 1
ATOM 1577 C CA . SER A 1 192 ? 3.348 -12.611 5.689 1.00 81.69 192 SER A CA 1
ATOM 1578 C C . SER A 1 192 ? 3.790 -11.224 6.141 1.00 81.69 192 SER A C 1
ATOM 1580 O O . SER A 1 192 ? 4.789 -10.680 5.653 1.00 81.69 192 SER A O 1
ATOM 1582 N N . GLY A 1 193 ? 3.104 -10.685 7.150 1.00 75.94 193 GLY A N 1
ATOM 1583 C CA . GLY A 1 193 ? 3.470 -9.422 7.779 1.00 75.94 193 GLY A CA 1
ATOM 1584 C C . GLY A 1 193 ? 4.829 -9.441 8.484 1.00 75.94 193 GLY A C 1
ATOM 1585 O O . GLY A 1 193 ? 5.424 -8.379 8.667 1.00 75.94 193 GLY A O 1
ATOM 1586 N N . GLN A 1 194 ? 5.391 -10.624 8.770 1.00 69.88 194 GLN A N 1
ATOM 1587 C CA . GLN A 1 194 ? 6.765 -10.770 9.281 1.00 69.88 194 GLN A CA 1
ATOM 1588 C C . GLN A 1 194 ? 7.824 -10.223 8.310 1.00 69.88 194 GLN A C 1
ATOM 1590 O O . GLN A 1 194 ? 8.947 -9.914 8.708 1.00 69.88 194 GLN A O 1
ATOM 1595 N N . HIS A 1 195 ? 7.475 -10.085 7.030 1.00 67.31 195 HIS A N 1
ATOM 1596 C CA . HIS A 1 195 ? 8.363 -9.574 5.992 1.00 67.31 195 HIS A CA 1
ATOM 1597 C C . HIS A 1 195 ? 7.904 -8.230 5.412 1.00 67.31 195 HIS A C 1
ATOM 1599 O O . HIS A 1 195 ? 8.497 -7.779 4.434 1.00 67.31 195 HIS A O 1
ATOM 1605 N N . ALA A 1 196 ? 6.894 -7.575 6.006 1.00 67.38 196 ALA A N 1
ATOM 1606 C CA . ALA A 1 196 ? 6.309 -6.331 5.500 1.00 67.38 196 ALA A CA 1
ATOM 1607 C C . ALA A 1 196 ? 7.312 -5.157 5.554 1.00 67.38 196 ALA A C 1
ATOM 1609 O O . ALA A 1 196 ? 7.597 -4.605 6.620 1.00 67.38 196 ALA A O 1
ATOM 1610 N N . PRO A 1 197 ? 7.871 -4.726 4.417 1.00 68.38 197 PRO A N 1
ATOM 1611 C CA . PRO A 1 197 ? 9.090 -3.924 4.418 1.00 68.38 197 PRO A CA 1
ATOM 1612 C C . PRO A 1 197 ? 8.874 -2.440 4.761 1.00 68.38 197 PRO A C 1
ATOM 1614 O O . PRO A 1 197 ? 9.774 -1.840 5.355 1.00 68.38 197 PRO A O 1
ATOM 1617 N N . THR A 1 198 ? 7.718 -1.839 4.439 1.00 72.31 198 THR A N 1
ATOM 1618 C CA . THR A 1 198 ? 7.448 -0.420 4.755 1.00 72.31 198 THR A CA 1
ATOM 1619 C C . THR A 1 198 ? 7.261 -0.180 6.250 1.00 72.31 198 THR A C 1
ATOM 1621 O O . THR A 1 198 ? 7.839 0.767 6.799 1.00 72.31 198 THR A O 1
ATOM 1624 N N . LEU A 1 199 ? 6.455 -1.024 6.904 1.00 75.50 199 LEU A N 1
ATOM 1625 C CA . LEU A 1 199 ? 5.962 -0.782 8.261 1.00 75.50 199 LEU A CA 1
ATOM 1626 C C . LEU A 1 199 ? 6.684 -1.546 9.365 1.00 75.50 199 LEU A C 1
ATOM 1628 O O . LEU A 1 199 ? 6.610 -1.111 10.510 1.00 75.50 199 LEU A O 1
ATOM 1632 N N . HIS A 1 200 ? 7.467 -2.582 9.054 1.00 74.44 200 HIS A N 1
ATOM 1633 C CA . HIS A 1 200 ? 8.194 -3.351 10.074 1.00 74.44 200 HIS A CA 1
ATOM 1634 C C . HIS A 1 200 ? 9.065 -2.473 10.996 1.00 74.44 200 HIS A C 1
ATOM 1636 O O . HIS A 1 200 ? 9.257 -2.786 12.164 1.00 74.44 200 HIS A O 1
ATOM 1642 N N . LYS A 1 201 ? 9.603 -1.346 10.513 1.00 78.06 201 LYS A N 1
ATOM 1643 C CA . LYS A 1 201 ? 10.404 -0.421 11.345 1.00 78.06 201 LYS A CA 1
ATOM 1644 C C . LYS A 1 201 ? 9.588 0.419 12.339 1.00 78.06 201 LYS A C 1
ATOM 1646 O O . LYS A 1 201 ? 10.187 1.090 13.175 1.00 78.06 201 LYS A O 1
ATOM 1651 N N . TYR A 1 202 ? 8.263 0.431 12.213 1.00 82.69 202 TYR A N 1
ATOM 1652 C CA . TYR A 1 202 ? 7.347 1.151 13.099 1.00 82.69 202 TYR A CA 1
ATOM 1653 C C . TYR A 1 202 ? 6.508 0.216 13.963 1.00 82.69 202 TYR A C 1
ATOM 1655 O O . TYR A 1 202 ? 5.779 0.718 14.810 1.00 82.69 202 TYR A O 1
ATOM 1663 N N . ASP A 1 203 ? 6.618 -1.099 13.767 1.00 79.00 203 ASP A N 1
ATOM 1664 C CA . ASP A 1 203 ? 5.861 -2.096 14.515 1.00 79.00 203 ASP A CA 1
ATOM 1665 C C . ASP A 1 203 ? 6.252 -2.049 15.998 1.00 79.00 203 ASP A C 1
ATOM 1667 O O . ASP A 1 203 ? 7.312 -2.512 16.423 1.00 79.00 203 ASP A O 1
ATOM 1671 N N . THR A 1 204 ? 5.418 -1.374 16.779 1.00 84.50 204 THR A N 1
ATOM 1672 C CA . THR A 1 204 ? 5.593 -1.156 18.213 1.00 84.50 204 THR A CA 1
ATOM 1673 C C . THR A 1 204 ? 4.228 -1.298 18.878 1.00 84.50 204 THR A C 1
ATOM 1675 O O . THR A 1 204 ? 3.212 -1.078 18.223 1.00 84.50 204 THR A O 1
ATOM 1678 N N . PRO A 1 205 ? 4.139 -1.542 20.197 1.00 85.25 205 PRO A N 1
ATOM 1679 C CA . PRO A 1 205 ? 2.842 -1.637 20.880 1.00 85.25 205 PRO A CA 1
ATOM 1680 C C . PRO A 1 205 ? 1.927 -0.399 20.748 1.00 85.25 205 PRO A C 1
ATOM 1682 O O . PRO A 1 205 ? 0.723 -0.492 21.014 1.00 85.25 205 PRO A O 1
ATOM 1685 N N . LYS A 1 206 ? 2.497 0.756 20.366 1.00 92.44 206 LYS A N 1
ATOM 1686 C CA . LYS A 1 206 ? 1.791 2.025 20.127 1.00 92.44 206 LYS A CA 1
ATOM 1687 C C . LYS A 1 206 ? 1.381 2.242 18.666 1.00 92.44 206 LYS A C 1
ATOM 1689 O O . LYS A 1 206 ? 0.598 3.145 18.400 1.00 92.44 206 LYS A O 1
ATOM 1694 N N . VAL A 1 207 ? 1.910 1.458 17.731 1.00 94.00 207 VAL A N 1
ATOM 1695 C CA . VAL A 1 207 ? 1.622 1.553 16.296 1.00 94.00 207 VAL A CA 1
ATOM 1696 C C . VAL A 1 207 ? 1.110 0.196 15.844 1.00 94.00 207 VAL A C 1
ATOM 1698 O O . VAL A 1 207 ? 1.891 -0.703 15.540 1.00 94.00 207 VAL A O 1
ATOM 1701 N N . GLU A 1 208 ? -0.208 0.046 15.820 1.00 93.44 208 GLU A N 1
ATOM 1702 C CA . GLU A 1 208 ? -0.834 -1.163 15.296 1.00 93.44 208 GLU A CA 1
ATOM 1703 C C . GLU A 1 208 ? -1.074 -1.005 13.803 1.00 93.44 208 GLU A C 1
ATOM 1705 O O . GLU A 1 208 ? -1.545 0.045 13.360 1.00 93.44 208 GLU A O 1
ATOM 1710 N N . TRP A 1 209 ? -0.752 -2.030 13.021 1.00 94.12 209 TRP A N 1
ATOM 1711 C CA . TRP A 1 209 ? -0.891 -1.955 11.576 1.00 94.12 209 TRP A CA 1
ATOM 1712 C C . TRP A 1 209 ? -1.470 -3.225 10.966 1.00 94.12 209 TRP A C 1
ATOM 1714 O O . TRP A 1 209 ? -1.194 -4.338 11.414 1.00 94.12 209 TRP A O 1
ATOM 1724 N N . ILE A 1 210 ? -2.270 -3.033 9.918 1.00 95.00 210 ILE A N 1
ATOM 1725 C CA . ILE A 1 210 ? -2.825 -4.093 9.074 1.00 95.00 210 ILE A CA 1
ATOM 1726 C C . ILE A 1 210 ? -2.653 -3.649 7.622 1.00 95.00 210 ILE A C 1
ATOM 1728 O O . ILE A 1 210 ? -3.024 -2.526 7.279 1.00 95.00 210 ILE A O 1
ATOM 1732 N N . ALA A 1 211 ? -2.114 -4.511 6.763 1.00 95.69 211 ALA A N 1
ATOM 1733 C CA . ALA A 1 211 ? -2.273 -4.340 5.326 1.00 95.69 211 ALA A CA 1
ATOM 1734 C C . ALA A 1 211 ? -3.526 -5.089 4.858 1.00 95.69 211 ALA A C 1
ATOM 1736 O O . ALA A 1 211 ? -3.744 -6.245 5.216 1.00 95.69 211 ALA A O 1
ATOM 1737 N N . ILE A 1 212 ? -4.361 -4.392 4.099 1.00 97.25 212 ILE A N 1
ATOM 1738 C CA . ILE A 1 212 ? -5.608 -4.875 3.520 1.00 97.25 212 ILE A CA 1
ATOM 1739 C C . ILE A 1 212 ? -5.324 -5.117 2.041 1.00 97.25 212 ILE A C 1
ATOM 1741 O O . ILE A 1 212 ? -5.299 -4.178 1.244 1.00 97.25 212 ILE A O 1
ATOM 1745 N N . GLU A 1 213 ? -5.092 -6.374 1.689 1.00 96.81 213 GLU A N 1
ATOM 1746 C CA . GLU A 1 213 ? -4.823 -6.817 0.326 1.00 96.81 213 GLU A CA 1
ATOM 1747 C C . GLU A 1 213 ? -6.146 -7.251 -0.319 1.00 96.81 213 GLU A C 1
ATOM 1749 O O . GLU A 1 213 ? -6.663 -8.343 -0.075 1.00 96.81 213 GLU A O 1
ATOM 1754 N N . THR A 1 214 ? -6.741 -6.369 -1.120 1.00 97.81 214 THR A N 1
ATOM 1755 C CA . THR A 1 214 ? -8.072 -6.596 -1.706 1.00 97.81 214 THR A CA 1
ATOM 1756 C C . THR A 1 214 ? -7.958 -7.234 -3.087 1.00 97.81 214 THR A C 1
ATOM 1758 O O . THR A 1 214 ? -7.282 -6.709 -3.970 1.00 97.81 214 THR A O 1
ATOM 1761 N N . ASN A 1 215 ? -8.642 -8.349 -3.330 1.00 97.12 215 ASN A N 1
ATOM 1762 C CA . ASN A 1 215 ? -8.719 -8.918 -4.673 1.00 97.12 215 ASN A CA 1
ATOM 1763 C C . ASN A 1 215 ? -9.486 -7.963 -5.596 1.00 97.12 215 ASN A C 1
ATOM 1765 O O . ASN A 1 215 ? -10.589 -7.533 -5.274 1.00 97.12 215 ASN A O 1
ATOM 1769 N N . GLN A 1 216 ? -8.942 -7.653 -6.770 1.00 96.00 216 GLN A N 1
ATOM 1770 C CA . GLN A 1 216 ? -9.566 -6.721 -7.715 1.00 96.00 216 GLN A CA 1
ATOM 1771 C C . GLN A 1 216 ? -10.968 -7.162 -8.172 1.00 96.00 216 GLN A C 1
ATOM 1773 O O . GLN A 1 216 ? -11.780 -6.307 -8.520 1.00 96.00 216 GLN A O 1
ATOM 1778 N N . LYS A 1 217 ? -11.305 -8.462 -8.100 1.00 96.25 217 LYS A N 1
ATOM 1779 C CA . LYS A 1 217 ? -12.681 -8.941 -8.346 1.00 96.25 217 LYS A CA 1
ATOM 1780 C C . LYS A 1 217 ? -13.694 -8.381 -7.337 1.00 96.25 217 LYS A C 1
ATOM 1782 O O . LYS A 1 217 ? -14.845 -8.180 -7.695 1.00 96.25 217 LYS A O 1
ATOM 1787 N N . THR A 1 218 ? -13.260 -8.124 -6.101 1.00 97.69 218 THR A N 1
ATOM 1788 C CA . THR A 1 218 ? -14.077 -7.612 -4.986 1.00 97.69 218 THR A CA 1
ATOM 1789 C C . THR A 1 218 ? -14.493 -6.160 -5.205 1.00 97.69 218 THR A C 1
ATOM 1791 O O . THR A 1 218 ? -15.394 -5.665 -4.543 1.00 97.69 218 THR A O 1
ATOM 1794 N N . ILE A 1 219 ? -13.816 -5.462 -6.117 1.00 96.81 219 ILE A N 1
ATOM 1795 C CA . ILE A 1 219 ? -13.989 -4.033 -6.389 1.00 96.81 219 ILE A CA 1
ATOM 1796 C C . ILE A 1 219 ? -14.091 -3.768 -7.899 1.00 96.81 219 ILE A C 1
ATOM 1798 O O . ILE A 1 219 ? -13.663 -2.722 -8.387 1.00 96.81 219 ILE A O 1
ATOM 1802 N N . ALA A 1 220 ? -14.612 -4.743 -8.652 1.00 95.06 220 ALA A N 1
ATOM 1803 C CA . ALA A 1 220 ? -14.638 -4.716 -10.113 1.00 95.06 220 ALA A CA 1
ATOM 1804 C C . ALA A 1 220 ? -15.565 -3.628 -10.676 1.00 95.06 220 ALA A C 1
ATOM 1806 O O . ALA A 1 220 ? -15.301 -3.081 -11.749 1.00 95.06 220 ALA A O 1
ATOM 1807 N N . THR A 1 221 ? -16.641 -3.303 -9.957 1.00 96.12 221 THR A N 1
ATOM 1808 C CA . THR A 1 221 ? -17.572 -2.226 -10.300 1.00 96.12 221 THR A CA 1
ATOM 1809 C C . THR A 1 221 ? -17.585 -1.126 -9.240 1.00 96.12 221 THR A C 1
ATOM 1811 O O . THR A 1 221 ? -17.055 -1.278 -8.138 1.00 96.12 221 THR A O 1
ATOM 1814 N N . TYR A 1 222 ? -18.215 0.005 -9.573 1.00 94.56 222 TYR A N 1
ATOM 1815 C CA . TYR A 1 222 ? -18.436 1.088 -8.614 1.00 94.56 222 TYR A CA 1
ATOM 1816 C C . TYR A 1 222 ? -19.239 0.617 -7.392 1.00 94.56 222 TYR A C 1
ATOM 1818 O O . TYR A 1 222 ? -18.866 0.940 -6.266 1.00 94.56 222 TYR A O 1
ATOM 1826 N N . ASP A 1 223 ? -20.294 -0.173 -7.609 1.00 96.69 223 ASP A N 1
ATOM 1827 C CA . ASP A 1 223 ? -21.147 -0.682 -6.532 1.00 96.69 223 ASP A CA 1
ATOM 1828 C C . ASP A 1 223 ? -20.395 -1.687 -5.652 1.00 96.69 223 ASP A C 1
ATOM 1830 O O . ASP A 1 223 ? -20.506 -1.627 -4.427 1.00 96.69 223 ASP A O 1
ATOM 1834 N N . ASP A 1 224 ? -19.577 -2.560 -6.251 1.00 97.19 224 ASP A N 1
ATOM 1835 C CA . ASP A 1 224 ? -18.734 -3.501 -5.502 1.00 97.19 224 ASP A CA 1
ATOM 1836 C C . ASP A 1 224 ? -17.746 -2.749 -4.601 1.00 97.19 224 ASP A C 1
ATOM 1838 O O . ASP A 1 224 ? -17.693 -2.986 -3.393 1.00 97.19 224 ASP A O 1
ATOM 1842 N N . LEU A 1 225 ? -17.024 -1.769 -5.163 1.00 96.44 225 LEU A N 1
ATOM 1843 C CA . LEU A 1 225 ? -16.102 -0.925 -4.404 1.00 96.44 225 LEU A CA 1
ATOM 1844 C C . LEU A 1 225 ? -16.823 -0.164 -3.288 1.00 96.44 225 LEU A C 1
ATOM 1846 O O . LEU A 1 225 ? -16.338 -0.134 -2.159 1.00 96.44 225 LEU A O 1
ATOM 1850 N N . HIS A 1 226 ? -17.982 0.428 -3.577 1.00 96.38 226 HIS A N 1
ATOM 1851 C CA . HIS A 1 226 ? -18.762 1.165 -2.589 1.00 96.38 226 HIS A CA 1
ATOM 1852 C C . HIS A 1 226 ? -19.191 0.267 -1.419 1.00 96.38 226 HIS A C 1
ATOM 1854 O O . HIS A 1 226 ? -18.924 0.588 -0.259 1.00 96.38 226 HIS A O 1
ATOM 1860 N N . ASN A 1 227 ? -19.799 -0.884 -1.713 1.00 97.25 227 ASN A N 1
ATOM 1861 C CA . ASN A 1 227 ? -20.265 -1.833 -0.702 1.00 97.25 227 ASN A CA 1
ATOM 1862 C C . ASN A 1 227 ? -19.110 -2.397 0.132 1.00 97.25 227 ASN A C 1
ATOM 1864 O O . ASN A 1 227 ? -19.237 -2.560 1.350 1.00 97.25 227 ASN A O 1
ATOM 1868 N N . TYR A 1 228 ? -17.975 -2.681 -0.504 1.00 98.12 228 TYR A N 1
ATOM 1869 C CA . TYR A 1 228 ? -16.790 -3.170 0.185 1.00 98.12 228 TYR A CA 1
ATOM 1870 C C . TYR A 1 228 ? -16.175 -2.102 1.097 1.00 98.12 228 TYR A C 1
ATOM 1872 O O . TYR A 1 228 ? -15.883 -2.375 2.263 1.00 98.12 228 TYR A O 1
ATOM 1880 N N . VAL A 1 229 ? -16.066 -0.854 0.632 1.00 97.50 229 VAL A N 1
ATOM 1881 C CA . VAL A 1 229 ? -15.584 0.256 1.465 1.00 97.50 229 VAL A CA 1
ATOM 1882 C C . VAL A 1 229 ? -16.503 0.490 2.666 1.00 97.50 229 VAL A C 1
ATOM 1884 O O . VAL A 1 229 ? -15.996 0.717 3.761 1.00 97.50 229 VAL A O 1
ATOM 1887 N N . LEU A 1 230 ? -17.828 0.366 2.529 1.00 97.31 230 LEU A N 1
ATOM 1888 C CA . LEU A 1 230 ? -18.740 0.442 3.680 1.00 97.31 230 LEU A CA 1
ATOM 1889 C C . LEU A 1 230 ? -18.460 -0.653 4.723 1.00 97.31 230 LEU A C 1
ATOM 1891 O O . LEU A 1 230 ? -18.475 -0.373 5.924 1.00 97.31 230 LEU A O 1
ATOM 1895 N N . ALA A 1 231 ? -18.157 -1.879 4.285 1.00 97.94 231 ALA A N 1
ATOM 1896 C CA . ALA A 1 231 ? -17.759 -2.963 5.183 1.00 97.94 231 ALA A CA 1
ATOM 1897 C C . ALA A 1 231 ? -16.441 -2.648 5.912 1.00 97.94 231 ALA A C 1
ATOM 1899 O O . ALA A 1 231 ? -16.347 -2.846 7.126 1.00 97.94 231 ALA A O 1
ATOM 1900 N N . LEU A 1 232 ? -15.451 -2.097 5.199 1.00 98.25 232 LEU A N 1
ATOM 1901 C CA . LEU A 1 232 ? -14.195 -1.639 5.798 1.00 98.25 232 LEU A CA 1
ATOM 1902 C C . LEU A 1 232 ? -14.414 -0.498 6.795 1.00 98.25 232 LEU A C 1
ATOM 1904 O O . LEU A 1 232 ? -13.839 -0.524 7.877 1.00 98.25 232 LEU A O 1
ATOM 1908 N N . VAL A 1 233 ? -15.262 0.479 6.473 1.00 98.25 233 VAL A N 1
ATOM 1909 C CA . VAL A 1 233 ? -15.576 1.608 7.361 1.00 98.25 233 VAL A CA 1
ATOM 1910 C C . VAL A 1 233 ? -16.239 1.123 8.647 1.00 98.25 233 VAL A C 1
ATOM 1912 O O . VAL A 1 233 ? -15.868 1.576 9.728 1.00 98.25 233 VAL A O 1
ATOM 1915 N N . GLU A 1 234 ? -17.191 0.191 8.568 1.00 97.81 234 GLU A N 1
ATOM 1916 C CA . GLU A 1 234 ? -17.799 -0.420 9.757 1.00 97.81 234 GLU A CA 1
ATOM 1917 C C . GLU A 1 234 ? -16.753 -1.171 10.595 1.00 97.81 234 GLU A C 1
ATOM 1919 O O . GLU A 1 234 ? -16.695 -1.003 11.817 1.00 97.81 234 GLU A O 1
ATOM 1924 N N . GLY A 1 235 ? -15.904 -1.960 9.930 1.00 97.69 235 GLY A N 1
ATOM 1925 C CA . GLY A 1 235 ? -14.834 -2.731 10.550 1.00 97.69 235 GLY A CA 1
ATOM 1926 C C . GLY A 1 235 ? -13.823 -1.860 11.286 1.00 97.69 235 GLY A C 1
ATOM 1927 O O . GLY A 1 235 ? -13.637 -2.001 12.494 1.00 97.69 235 GLY A O 1
ATOM 1928 N N . ILE A 1 236 ? -13.221 -0.911 10.572 1.00 98.12 236 ILE A N 1
ATOM 1929 C CA . ILE A 1 236 ? -12.217 0.011 11.104 1.00 98.12 236 ILE A CA 1
ATOM 1930 C C . ILE A 1 236 ? -12.814 0.834 12.252 1.00 98.12 236 ILE A C 1
ATOM 1932 O O . ILE A 1 236 ? -12.240 0.857 13.335 1.00 98.12 236 ILE A O 1
ATOM 1936 N N . ASN A 1 237 ? -14.019 1.399 12.099 1.00 96.69 237 ASN A N 1
ATOM 1937 C CA . ASN A 1 237 ? -14.672 2.137 13.188 1.00 96.69 237 ASN A CA 1
ATOM 1938 C C . ASN A 1 237 ? -14.861 1.314 14.464 1.00 96.69 237 ASN A C 1
ATOM 1940 O O . ASN A 1 237 ? -14.932 1.884 15.549 1.00 96.69 237 ASN A O 1
ATOM 1944 N N . LYS A 1 238 ? -15.040 -0.004 14.359 1.00 95.94 238 LYS A N 1
ATOM 1945 C CA . LYS A 1 238 ? -15.261 -0.857 15.527 1.00 95.94 238 LYS A CA 1
ATOM 1946 C C . LYS A 1 238 ? -13.961 -1.242 16.227 1.00 95.94 238 LYS A C 1
ATOM 1948 O O . LYS A 1 238 ? -13.980 -1.408 17.441 1.00 95.94 238 LYS A O 1
ATOM 1953 N N . ILE A 1 239 ? -12.871 -1.392 15.479 1.00 95.25 239 ILE A N 1
ATOM 1954 C CA . ILE A 1 239 ? -11.585 -1.857 16.015 1.00 95.25 239 ILE A CA 1
ATOM 1955 C C . ILE A 1 239 ? -10.661 -0.713 16.459 1.00 95.25 239 ILE A C 1
ATOM 1957 O O . ILE A 1 239 ? -9.703 -0.972 17.178 1.00 95.25 239 ILE A O 1
ATOM 1961 N N . THR A 1 240 ? -10.930 0.530 16.041 1.00 93.25 240 THR A N 1
ATOM 1962 C CA . THR A 1 240 ? -10.116 1.712 16.389 1.00 93.25 240 THR A CA 1
ATOM 1963 C C . THR A 1 240 ? -10.767 2.652 17.411 1.00 93.25 240 THR A C 1
ATOM 1965 O O . THR A 1 240 ? -10.248 3.747 17.638 1.00 93.25 240 THR A O 1
ATOM 1968 N N . LYS A 1 241 ? -11.914 2.265 17.979 1.00 80.81 241 LYS A N 1
ATOM 1969 C CA . LYS A 1 241 ? -12.545 2.933 19.131 1.00 80.81 241 LYS A CA 1
ATOM 1970 C C . LYS A 1 241 ? -11.934 2.437 20.431 1.00 80.81 241 LYS A C 1
ATOM 1972 O O . LYS A 1 241 ? -11.774 3.286 21.331 1.00 80.81 241 LYS A O 1
#

Sequence (241 aa):
MQSITILNENSDSNILFIAEHTGKDFPEGYGTLGLTPEILETISDYYDNGAKPMITTLAEQFNACAVFGNYSRLLIDLNRRLDHLQLIRTKEDDWQIKIPANQNISNEEKQKRIRLYWTPYHNKIKQIIQNKLEKHERIFVFVIHTCSTTYQGKTRGFDVDLIYSHSEKLAFSLGDIIMKKNYTVQYNEPYSGQHAPTLHKYDTPKVEWIAIETNQKTIATYDDLHNYVLALVEGINKITK

pLDDT: mean 93.4, std 6.74, range [59.91, 98.62]

Radius of gyration: 17.42 Å; chains: 1; bounding box: 46×38×48 Å

Foldseek 3Di:
DAQKDKDLLVDLQLEEEEEQFAALADDPPCHNLPDDPVRSVVFQQFGFPPLVVLQVVLCVLRVHMYMYGHGTCCQARLQDDLPDCSRNDQAGQAPRHGRNNSPPDDPVSSVVCCVRHNVVRLVSVVVSNVVNVVNDQAGEYEYGGEGEQDGNRDGDPFFKEKEFDPQVVLSVLLVVLLVVLVGGYHYCPPHHNVRRRSCPVVPDPRYGYIYIYGYCVCVVDVVSSVSSSVSNSVSCVVSSD

Secondary structure (DSSP, 8-state):
--SEEEESTT---SEEEEETT---B--TT-TTTT--HHHHHH-TTSS-TTHHHHHHHHHHHTT-EEEEE-B-TTT--TTS-TT-GGGG-SB-SSS--B-GGGTT--HHHHHHHIIIIIHHHHHHHHHHHHHHHHH-S-EEEEEEEEE-SEETTEE---SEEEE-SS-HHHHHHHHHHHHTTT--EEES-SS-GGG-TTTGGG-BTTEEEEEEEEEGGGGSSHHHHHHHHHHHHHHHHHH--